Protein AF-A0A7X0HNK2-F1 (afdb_monomer)

Structure (mmCIF, N/CA/C/O backbone):
data_AF-A0A7X0HNK2-F1
#
_entry.id   AF-A0A7X0HNK2-F1
#
loop_
_atom_site.group_PDB
_atom_site.id
_atom_site.type_symbol
_atom_site.label_atom_id
_atom_site.label_alt_id
_atom_site.label_comp_id
_atom_site.label_asym_id
_atom_site.label_entity_id
_atom_site.label_seq_id
_atom_site.pdbx_PDB_ins_code
_atom_site.Cartn_x
_atom_site.Cartn_y
_atom_site.Cartn_z
_atom_site.occupancy
_atom_site.B_iso_or_equiv
_atom_site.auth_seq_id
_atom_site.auth_comp_id
_atom_site.auth_asym_id
_atom_site.auth_atom_id
_atom_site.pdbx_PDB_model_num
ATOM 1 N N . MET A 1 1 ? 26.739 -12.906 -14.083 1.00 25.25 1 MET A N 1
ATOM 2 C CA . MET A 1 1 ? 26.691 -13.448 -12.708 1.00 25.25 1 MET A CA 1
ATOM 3 C C . MET A 1 1 ? 25.250 -13.304 -12.229 1.00 25.25 1 MET A C 1
ATOM 5 O O . MET A 1 1 ? 24.763 -12.185 -12.188 1.00 25.25 1 MET A O 1
ATOM 9 N N . VAL A 1 2 ? 24.516 -14.403 -12.029 1.00 23.69 2 VAL A N 1
ATOM 10 C CA . VAL A 1 2 ? 23.095 -14.360 -11.630 1.00 23.69 2 VAL A CA 1
ATOM 11 C C . VAL A 1 2 ? 23.043 -14.338 -10.106 1.00 23.69 2 VAL A C 1
ATOM 13 O O . VAL A 1 2 ? 23.272 -15.361 -9.468 1.00 23.69 2 VAL A O 1
ATOM 16 N N . TYR A 1 3 ? 22.794 -13.172 -9.512 1.00 23.70 3 TYR A N 1
ATOM 17 C CA . TYR A 1 3 ? 22.578 -13.065 -8.072 1.00 23.70 3 TYR A CA 1
ATOM 18 C C . TYR A 1 3 ? 21.163 -13.557 -7.749 1.00 23.70 3 TYR A C 1
ATOM 20 O O . TYR A 1 3 ? 20.176 -12.874 -8.012 1.00 23.70 3 TYR A O 1
ATOM 28 N N . LYS A 1 4 ? 21.050 -14.764 -7.187 1.00 25.88 4 LYS A N 1
ATOM 29 C CA . LYS A 1 4 ? 19.797 -15.274 -6.619 1.00 25.88 4 LYS A CA 1
ATOM 30 C C . LYS A 1 4 ? 19.592 -14.595 -5.261 1.00 25.88 4 LYS A C 1
ATOM 32 O O . LYS A 1 4 ? 19.995 -15.129 -4.235 1.00 25.88 4 LYS A O 1
ATOM 37 N N . ILE A 1 5 ? 19.016 -13.393 -5.249 1.00 29.89 5 ILE A N 1
ATOM 38 C CA . ILE A 1 5 ? 18.652 -12.713 -3.998 1.00 29.89 5 ILE A CA 1
ATOM 39 C C . ILE A 1 5 ? 17.323 -13.300 -3.524 1.00 29.89 5 ILE A C 1
ATOM 41 O O . ILE A 1 5 ? 16.242 -12.858 -3.922 1.00 29.89 5 ILE A O 1
ATOM 45 N N . ILE A 1 6 ? 17.391 -14.321 -2.674 1.00 40.94 6 ILE A N 1
ATOM 46 C CA . ILE A 1 6 ? 16.233 -14.719 -1.880 1.00 40.94 6 ILE A CA 1
ATOM 47 C C . ILE A 1 6 ? 16.211 -13.807 -0.671 1.00 40.94 6 ILE A C 1
ATOM 49 O O . ILE A 1 6 ? 17.104 -13.817 0.163 1.00 40.94 6 ILE A O 1
ATOM 53 N N . SER A 1 7 ? 15.194 -12.961 -0.636 1.00 53.06 7 SER A N 1
ATOM 54 C CA . SER A 1 7 ? 14.926 -12.109 0.504 1.00 53.06 7 SER A CA 1
ATOM 55 C C . SER A 1 7 ? 13.661 -12.613 1.173 1.00 53.06 7 SER A C 1
ATOM 57 O O . SER A 1 7 ? 12.623 -12.672 0.509 1.00 53.06 7 SER A O 1
ATOM 59 N N . ILE A 1 8 ? 13.789 -13.003 2.441 1.00 70.56 8 ILE A N 1
ATOM 60 C CA . ILE A 1 8 ? 12.693 -13.415 3.322 1.00 70.56 8 ILE A CA 1
ATOM 61 C C . ILE A 1 8 ? 12.448 -12.272 4.306 1.00 70.56 8 ILE A C 1
ATOM 63 O O . ILE A 1 8 ? 13.399 -11.648 4.788 1.00 70.56 8 ILE A O 1
ATOM 67 N N . MET A 1 9 ? 11.177 -11.981 4.576 1.00 77.38 9 MET A N 1
ATOM 68 C CA . MET A 1 9 ? 10.772 -10.964 5.540 1.00 77.38 9 MET A CA 1
ATOM 69 C C . MET A 1 9 ? 10.156 -11.630 6.770 1.00 77.38 9 MET A C 1
ATOM 71 O O . MET A 1 9 ? 9.287 -12.489 6.638 1.00 77.38 9 MET A O 1
ATOM 75 N N . ILE A 1 10 ? 10.618 -11.238 7.955 1.00 82.06 10 ILE A N 1
ATOM 76 C CA . ILE A 1 10 ? 10.041 -11.633 9.242 1.00 82.06 10 ILE A CA 1
ATOM 77 C C . ILE A 1 10 ? 9.337 -10.406 9.815 1.00 82.06 10 ILE A C 1
ATOM 79 O O . ILE A 1 10 ? 9.977 -9.367 9.964 1.00 82.06 10 ILE A O 1
ATOM 83 N N . HIS A 1 11 ? 8.051 -10.526 10.141 1.00 82.50 11 HIS A N 1
ATOM 84 C CA . HIS A 1 11 ? 7.283 -9.472 10.804 1.00 82.50 11 HIS A CA 1
ATOM 85 C C . HIS A 1 11 ? 7.070 -9.818 12.277 1.00 82.50 11 HIS A C 1
ATOM 87 O O . HIS A 1 11 ? 6.682 -10.938 12.606 1.00 82.50 11 HIS A O 1
ATOM 93 N N . ILE A 1 12 ? 7.316 -8.851 13.154 1.00 85.19 12 ILE A N 1
ATOM 94 C CA . ILE A 1 12 ? 7.230 -8.982 14.607 1.00 85.19 12 ILE A CA 1
ATOM 95 C C . ILE A 1 12 ? 6.328 -7.864 15.114 1.00 85.19 12 ILE A C 1
ATOM 97 O O . ILE A 1 12 ? 6.554 -6.707 14.774 1.00 85.19 12 ILE A O 1
ATOM 101 N N . GLY A 1 13 ? 5.319 -8.200 15.916 1.00 84.06 13 GLY A N 1
ATOM 102 C CA . GLY A 1 13 ? 4.575 -7.223 16.711 1.00 84.06 13 GLY A CA 1
ATOM 103 C C . GLY A 1 13 ? 5.203 -7.091 18.095 1.00 84.06 13 GLY A C 1
ATOM 104 O O . GLY A 1 13 ? 5.548 -8.103 18.706 1.00 84.06 13 GLY A O 1
ATOM 105 N N . ASN A 1 14 ? 5.359 -5.865 18.589 1.00 82.00 14 ASN A N 1
ATOM 106 C CA . ASN A 1 14 ? 5.949 -5.596 19.898 1.00 82.00 14 ASN A CA 1
ATOM 107 C C . ASN A 1 14 ? 5.157 -4.553 20.688 1.00 82.00 14 ASN A C 1
ATOM 109 O O . ASN A 1 14 ? 4.498 -3.683 20.126 1.00 82.00 14 ASN A O 1
ATOM 113 N N . THR A 1 15 ? 5.274 -4.628 22.012 1.00 84.25 15 THR A N 1
ATOM 114 C CA . THR A 1 15 ? 4.802 -3.602 22.946 1.00 84.25 15 THR A CA 1
ATOM 115 C C . THR A 1 15 ? 5.934 -3.206 23.879 1.00 84.25 15 THR A C 1
ATOM 117 O O . THR A 1 15 ? 6.658 -4.074 24.367 1.00 84.25 15 THR A O 1
ATOM 120 N N . ILE A 1 16 ? 6.088 -1.912 24.148 1.00 80.06 16 ILE A N 1
ATOM 121 C CA . ILE A 1 16 ? 7.141 -1.372 25.006 1.00 80.06 16 ILE A CA 1
ATOM 122 C C . ILE A 1 16 ? 6.517 -0.407 26.006 1.00 80.06 16 ILE A C 1
ATOM 124 O O . ILE A 1 16 ? 5.959 0.609 25.608 1.00 80.06 16 ILE A O 1
ATOM 128 N N . GLN A 1 17 ? 6.663 -0.688 27.299 1.00 81.88 17 GLN A N 1
ATOM 129 C CA . GLN A 1 17 ? 6.326 0.261 28.358 1.00 81.88 17 GLN A CA 1
ATOM 130 C C . GLN A 1 17 ? 7.577 1.044 28.753 1.00 81.88 17 GLN A C 1
ATOM 132 O O . GLN A 1 17 ? 8.619 0.449 29.038 1.00 81.88 17 GLN A O 1
ATOM 137 N N . VAL A 1 18 ? 7.473 2.369 28.799 1.00 76.88 18 VAL A N 1
ATOM 138 C CA . VAL A 1 18 ? 8.524 3.243 29.333 1.00 76.88 18 VAL A CA 1
ATOM 139 C C . VAL A 1 18 ? 7.992 4.059 30.501 1.00 76.88 18 VAL A C 1
ATOM 141 O O . VAL A 1 18 ? 6.828 4.453 30.515 1.00 76.88 18 VAL A O 1
ATOM 144 N N . ASN A 1 19 ? 8.852 4.292 31.493 1.00 71.31 19 ASN A N 1
ATOM 145 C CA . ASN A 1 19 ? 8.507 5.082 32.678 1.00 71.31 19 ASN A CA 1
ATOM 146 C C . ASN A 1 19 ? 8.717 6.592 32.457 1.00 71.31 19 ASN A C 1
ATOM 148 O O . ASN A 1 19 ? 8.126 7.397 33.166 1.00 71.31 19 ASN A O 1
ATOM 152 N N . GLU A 1 20 ? 9.525 6.982 31.464 1.00 65.62 20 GLU A N 1
ATOM 153 C CA . GLU A 1 20 ? 9.780 8.373 31.069 1.00 65.62 20 GLU A CA 1
ATOM 154 C C . GLU A 1 20 ? 9.782 8.475 29.533 1.00 65.62 20 GLU A C 1
ATOM 156 O O . GLU A 1 20 ? 10.142 7.508 28.852 1.00 65.62 20 GLU A O 1
ATOM 161 N N . LYS A 1 21 ? 9.352 9.621 28.973 1.00 57.25 21 LYS A N 1
ATOM 162 C CA . LYS A 1 21 ? 9.266 9.827 27.514 1.00 57.25 21 LYS A CA 1
ATOM 163 C C . LYS A 1 21 ? 10.613 9.522 26.854 1.00 57.25 21 LYS A C 1
ATOM 165 O O . LYS A 1 21 ? 11.617 10.169 27.148 1.00 57.25 21 LYS A O 1
ATOM 170 N N . LYS A 1 22 ? 10.620 8.545 25.945 1.00 56.72 22 LYS A N 1
ATOM 171 C CA . LYS A 1 22 ? 11.806 8.165 25.172 1.00 56.72 22 LYS A CA 1
ATOM 172 C C . LYS A 1 22 ? 12.263 9.322 24.274 1.00 56.72 22 LYS A C 1
ATOM 174 O O . LYS A 1 22 ? 11.424 9.915 23.597 1.00 56.72 22 LYS A O 1
ATOM 179 N N . PRO A 1 23 ? 13.577 9.565 24.151 1.00 52.81 23 PRO A N 1
ATOM 180 C CA . PRO A 1 23 ? 14.130 10.094 22.915 1.00 52.81 23 PRO A CA 1
ATOM 181 C C . PRO A 1 23 ? 13.813 9.103 21.786 1.00 52.81 23 PRO A C 1
ATOM 183 O O . PRO A 1 23 ? 14.019 7.893 21.936 1.00 52.81 23 PRO A O 1
ATOM 186 N N . GLU A 1 24 ? 13.285 9.605 20.675 1.00 53.09 24 GLU A N 1
ATOM 187 C CA . GLU A 1 24 ? 12.981 8.827 19.474 1.00 53.09 24 GLU A CA 1
ATOM 188 C C . GLU A 1 24 ? 14.203 7.961 19.069 1.00 53.09 24 GLU A C 1
ATOM 190 O O . GLU A 1 24 ? 15.320 8.465 18.963 1.00 53.09 24 GLU A O 1
ATOM 195 N N . SER A 1 25 ? 14.004 6.652 18.839 1.00 51.28 25 SER A N 1
ATOM 196 C CA . SER A 1 25 ? 14.936 5.697 18.177 1.00 51.28 25 SER A CA 1
ATOM 197 C C . SER A 1 25 ? 15.897 4.774 18.969 1.00 51.28 25 SER A C 1
ATOM 199 O O . SER A 1 25 ? 16.623 4.000 18.339 1.00 51.28 25 SER A O 1
ATOM 201 N N . GLN A 1 26 ? 15.904 4.714 20.308 1.00 54.09 26 GLN A N 1
ATOM 202 C CA . GLN A 1 26 ? 16.913 3.866 20.992 1.00 54.09 26 GLN A CA 1
ATOM 203 C C . GLN A 1 26 ? 16.629 2.351 21.042 1.00 54.09 26 GLN A C 1
ATOM 205 O O . GLN A 1 26 ? 17.559 1.572 21.208 1.00 54.09 26 GLN A O 1
ATOM 210 N N . PHE A 1 27 ? 15.381 1.883 20.908 1.00 63.06 27 PHE A N 1
ATOM 211 C CA . PHE A 1 27 ? 15.120 0.438 21.051 1.00 63.06 27 PHE A CA 1
ATOM 212 C C . PHE A 1 27 ? 15.680 -0.373 19.880 1.00 63.06 27 PHE A C 1
ATOM 214 O O . PHE A 1 27 ? 16.304 -1.406 20.079 1.00 63.06 27 PHE A O 1
ATOM 221 N N . THR A 1 28 ? 15.491 0.104 18.656 1.00 63.19 28 THR A N 1
ATOM 222 C CA . THR A 1 28 ? 15.742 -0.682 17.444 1.00 63.19 28 THR A CA 1
ATOM 223 C C . THR A 1 28 ? 17.225 -0.683 17.057 1.00 63.19 28 THR A C 1
ATOM 225 O O . THR A 1 28 ? 17.729 -1.667 16.524 1.00 63.19 28 THR A O 1
ATOM 228 N N . SER A 1 29 ? 17.965 0.375 17.398 1.00 63.03 29 SER A N 1
ATOM 229 C CA . SER A 1 29 ? 19.410 0.501 17.154 1.00 63.03 29 SER A CA 1
ATOM 230 C C . SER A 1 29 ? 20.283 -0.345 18.096 1.00 63.03 29 SER A C 1
ATOM 232 O O . SER A 1 29 ? 21.453 -0.590 17.795 1.00 63.03 29 SER A O 1
ATOM 234 N N . SER A 1 30 ? 19.714 -0.848 19.195 1.00 75.62 30 SER A N 1
ATOM 235 C CA . SER A 1 30 ? 20.427 -1.585 20.245 1.00 75.62 30 SER A CA 1
ATOM 236 C C . SER A 1 30 ? 20.066 -3.071 20.317 1.00 75.62 30 SER A C 1
ATOM 238 O O . SER A 1 30 ? 20.328 -3.695 21.341 1.00 75.62 30 SER A O 1
ATOM 240 N N . ILE A 1 31 ? 19.484 -3.654 19.264 1.00 86.06 31 ILE A N 1
ATOM 241 C CA . ILE A 1 31 ? 19.089 -5.072 19.230 1.00 86.06 31 ILE A CA 1
ATOM 242 C C . ILE A 1 31 ? 20.036 -5.890 18.344 1.00 86.06 31 ILE A C 1
ATOM 244 O O . ILE A 1 31 ? 20.543 -5.428 17.318 1.00 86.06 31 ILE A O 1
ATOM 248 N N . GLU A 1 32 ? 20.282 -7.125 18.766 1.00 89.94 32 GLU A N 1
ATOM 249 C CA . GLU A 1 32 ? 20.885 -8.194 17.984 1.00 89.94 32 GLU A CA 1
ATOM 250 C C . GLU A 1 32 ? 19.839 -9.285 17.720 1.00 89.94 32 GLU A C 1
ATOM 252 O O . GLU A 1 32 ? 19.112 -9.703 18.626 1.00 89.94 32 GLU A O 1
ATOM 257 N N . PHE A 1 33 ? 19.792 -9.757 16.472 1.00 91.19 33 PHE A N 1
ATOM 258 C CA . PHE A 1 33 ? 18.971 -10.893 16.064 1.00 91.19 33 PHE A CA 1
ATOM 259 C C . PHE A 1 33 ? 19.832 -12.134 15.883 1.00 91.19 33 PHE A C 1
ATOM 261 O O . PHE A 1 33 ? 20.930 -12.063 15.326 1.00 91.19 33 PHE A O 1
ATOM 268 N N . LEU A 1 34 ? 19.300 -13.277 16.301 1.00 92.69 34 LEU A N 1
ATOM 269 C CA . LEU A 1 34 ? 19.931 -14.578 16.149 1.00 92.69 34 LEU A CA 1
ATOM 270 C C . LEU A 1 34 ? 18.994 -15.551 15.440 1.00 92.69 34 LEU A C 1
ATOM 272 O O . LEU A 1 34 ? 17.792 -15.550 15.687 1.00 92.69 34 LEU A O 1
ATOM 276 N N . ILE A 1 35 ? 19.560 -16.410 14.600 1.00 92.62 35 ILE A N 1
ATOM 277 C CA . ILE A 1 35 ? 18.882 -17.565 14.011 1.00 92.62 35 ILE A CA 1
ATOM 278 C C . ILE A 1 35 ? 19.541 -18.814 14.586 1.00 92.62 35 ILE A C 1
ATOM 280 O O . ILE A 1 35 ? 20.740 -19.026 14.396 1.00 92.62 35 ILE A O 1
ATOM 284 N N . ASP A 1 36 ? 18.778 -19.603 15.344 1.00 93.50 36 ASP A N 1
ATOM 285 C CA . ASP A 1 36 ? 19.258 -20.805 16.041 1.00 93.50 36 ASP A CA 1
ATOM 286 C C . ASP A 1 36 ? 20.527 -20.539 16.877 1.00 93.50 36 ASP A C 1
ATOM 288 O O . ASP A 1 36 ? 21.518 -21.273 16.829 1.00 93.50 36 ASP A O 1
ATOM 292 N N . GLY A 1 37 ? 20.517 -19.424 17.615 1.00 92.31 37 GLY A N 1
ATOM 293 C CA . GLY A 1 37 ? 21.619 -18.994 18.482 1.00 92.31 37 GLY A CA 1
ATOM 294 C C . GLY A 1 37 ? 22.837 -18.409 17.756 1.00 92.31 37 GLY A C 1
ATOM 295 O O . GLY A 1 37 ? 23.803 -18.027 18.417 1.00 92.31 37 GLY A O 1
ATOM 296 N N . LYS A 1 38 ? 22.818 -18.305 16.421 1.00 92.56 38 LYS A N 1
ATOM 297 C CA . LYS A 1 38 ? 23.888 -17.674 15.632 1.00 92.56 38 LYS A CA 1
ATOM 298 C C . LYS A 1 38 ? 23.508 -16.244 15.255 1.00 92.56 38 LYS A C 1
ATOM 300 O O . LYS A 1 38 ? 22.369 -16.047 14.833 1.00 92.56 38 LYS A O 1
ATOM 305 N N . PRO A 1 39 ? 24.426 -15.263 15.348 1.00 89.88 39 PRO A N 1
ATOM 306 C CA . PRO A 1 39 ? 24.149 -13.901 14.911 1.00 89.88 39 PRO A CA 1
ATOM 307 C C . PRO A 1 39 ? 23.647 -13.878 13.469 1.00 89.88 39 PRO A C 1
ATOM 309 O O . PRO A 1 39 ? 24.241 -14.494 12.581 1.00 89.88 39 PRO A O 1
ATOM 312 N N . MET A 1 40 ? 22.544 -13.173 13.245 1.00 87.38 40 MET A N 1
ATOM 313 C CA . MET A 1 40 ? 22.011 -12.948 11.911 1.00 87.38 40 MET A CA 1
ATOM 314 C C . MET A 1 40 ? 23.006 -12.102 11.108 1.00 87.38 40 MET A C 1
ATOM 316 O O . MET A 1 40 ? 23.511 -11.093 11.603 1.00 87.38 40 MET A O 1
ATOM 320 N N . GLY A 1 41 ? 23.276 -12.505 9.863 1.00 78.81 41 GLY A N 1
ATOM 321 C CA . GLY A 1 41 ? 24.122 -11.753 8.936 1.00 78.81 41 GLY A CA 1
ATOM 322 C C . GLY A 1 41 ? 23.538 -10.386 8.550 1.00 78.81 41 GLY A C 1
ATOM 323 O O . GLY A 1 41 ? 22.632 -9.850 9.192 1.00 78.81 41 GLY A O 1
ATOM 324 N N . SER A 1 42 ? 24.046 -9.797 7.462 1.00 75.38 42 SER A N 1
ATOM 325 C CA . SER A 1 42 ? 23.552 -8.503 6.971 1.00 75.38 42 SER A CA 1
ATOM 326 C C . SER A 1 42 ? 22.049 -8.563 6.672 1.00 75.38 42 SER A C 1
ATOM 328 O O . SER A 1 42 ? 21.599 -9.314 5.803 1.00 75.38 42 SER A O 1
ATOM 330 N N . HIS A 1 43 ? 21.283 -7.739 7.381 1.00 80.50 43 HIS A N 1
ATOM 331 C CA . HIS A 1 43 ? 19.836 -7.637 7.257 1.00 80.50 43 HIS A CA 1
ATOM 332 C C . HIS A 1 43 ? 19.413 -6.172 7.141 1.00 80.50 43 HIS A C 1
ATOM 334 O O . HIS A 1 43 ? 20.103 -5.263 7.601 1.00 80.50 43 HIS A O 1
ATOM 340 N N . GLY A 1 44 ? 18.278 -5.948 6.483 1.00 76.00 44 GLY A N 1
ATOM 341 C CA . GLY A 1 44 ? 17.568 -4.672 6.544 1.00 76.00 44 GLY A CA 1
ATOM 342 C C . GLY A 1 44 ? 16.514 -4.722 7.642 1.00 76.00 44 GLY A C 1
ATOM 343 O O . GLY A 1 44 ? 15.986 -5.794 7.932 1.00 76.00 44 GLY A O 1
ATOM 344 N N . MET A 1 45 ? 16.176 -3.576 8.222 1.00 78.69 45 MET A N 1
ATOM 345 C CA . MET A 1 45 ? 15.120 -3.482 9.223 1.00 78.69 45 MET A CA 1
ATOM 346 C C . MET A 1 45 ? 14.255 -2.254 8.954 1.00 78.69 45 MET A C 1
ATOM 348 O O . MET A 1 45 ? 14.775 -1.180 8.663 1.00 78.69 45 MET A O 1
ATOM 352 N N . GLY A 1 46 ? 12.941 -2.432 9.041 1.00 74.75 46 GLY A N 1
ATOM 353 C CA . GLY A 1 46 ? 11.957 -1.355 9.056 1.00 74.75 46 GLY A CA 1
ATOM 354 C C . GLY A 1 46 ? 11.111 -1.459 10.317 1.00 74.75 46 GLY A C 1
ATOM 355 O O . GLY A 1 46 ? 10.802 -2.566 10.759 1.00 74.75 46 GLY A O 1
ATOM 356 N N . THR A 1 47 ? 10.764 -0.325 10.913 1.00 75.56 47 THR A N 1
ATOM 357 C CA . THR A 1 47 ? 10.031 -0.270 12.183 1.00 75.56 47 THR A CA 1
ATOM 358 C C . THR A 1 47 ? 8.935 0.776 12.094 1.00 75.56 47 THR A C 1
ATOM 360 O O . THR A 1 47 ? 9.159 1.839 11.519 1.00 75.56 47 THR A O 1
ATOM 363 N N . GLY A 1 48 ? 7.785 0.498 12.694 1.00 73.81 48 GLY A N 1
ATOM 364 C CA . GLY A 1 48 ? 6.728 1.477 12.914 1.00 73.81 48 GLY A CA 1
ATOM 365 C C . GLY A 1 48 ? 6.198 1.314 14.327 1.00 73.81 48 GLY A C 1
ATOM 366 O O . GLY A 1 48 ? 5.800 0.213 14.694 1.00 73.81 48 GLY A O 1
ATOM 367 N N . GLU A 1 49 ? 6.219 2.379 15.121 1.00 74.50 49 GLU A N 1
ATOM 368 C CA . GLU A 1 49 ? 5.759 2.370 16.510 1.00 74.50 49 GLU A CA 1
ATOM 369 C C . GLU A 1 49 ? 4.854 3.579 16.756 1.00 74.50 49 GLU A C 1
ATOM 371 O O . GLU A 1 49 ? 5.089 4.660 16.215 1.00 74.50 49 GLU A O 1
ATOM 376 N N . SER A 1 50 ? 3.832 3.399 17.585 1.00 72.56 50 SER A N 1
ATOM 377 C CA . SER A 1 50 ? 2.917 4.459 18.010 1.00 72.56 50 SER A CA 1
ATOM 378 C C . SER A 1 50 ? 2.614 4.330 19.498 1.00 72.56 50 SER A C 1
ATOM 380 O O . SER A 1 50 ? 2.497 3.219 20.023 1.00 72.56 50 SER A O 1
ATOM 382 N N . GLU A 1 51 ? 2.478 5.464 20.186 1.00 76.62 51 GLU A N 1
ATOM 383 C CA . GLU A 1 51 ? 2.029 5.480 21.579 1.00 76.62 51 GLU A CA 1
ATOM 384 C C . GLU A 1 51 ? 0.549 5.091 21.645 1.00 76.62 51 GLU A C 1
ATOM 386 O O . GLU A 1 51 ? -0.286 5.670 20.952 1.00 76.62 51 GLU A O 1
ATOM 391 N N . VAL A 1 52 ? 0.236 4.097 22.470 1.00 78.38 52 VAL A N 1
ATOM 392 C CA . VAL A 1 52 ? -1.129 3.628 22.720 1.00 78.38 52 VAL A CA 1
ATOM 393 C C . VAL A 1 52 ? -1.716 4.379 23.911 1.00 78.38 52 VAL A C 1
ATOM 395 O O . VAL A 1 52 ? -2.792 4.966 23.806 1.00 78.38 52 VAL A O 1
ATOM 398 N N . GLU A 1 53 ? -1.003 4.391 25.041 1.00 76.75 53 GLU A N 1
ATOM 399 C CA . GLU A 1 53 ? -1.441 5.062 26.267 1.00 76.75 53 GLU A CA 1
ATOM 400 C C . GLU A 1 53 ? -0.287 5.232 27.267 1.00 76.75 53 GLU A C 1
ATOM 402 O O . GLU A 1 53 ? 0.393 4.263 27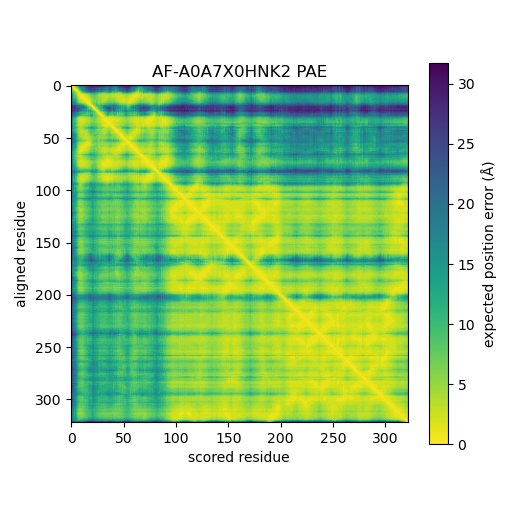.578 1.00 76.75 53 GLU A O 1
ATOM 407 N N . ASN A 1 54 ? -0.113 6.428 27.843 1.00 79.19 54 ASN A N 1
ATOM 408 C CA . ASN A 1 54 ? 0.742 6.677 29.017 1.00 79.19 54 ASN A CA 1
ATOM 409 C C . ASN A 1 54 ? 2.138 6.015 28.940 1.00 79.19 54 ASN A C 1
ATOM 411 O O . ASN A 1 54 ? 2.547 5.288 29.849 1.00 79.19 54 ASN A O 1
ATOM 415 N N . GLY A 1 55 ? 2.872 6.228 27.844 1.00 76.06 55 GLY A N 1
ATOM 416 C CA . GLY A 1 55 ? 4.195 5.629 27.648 1.00 76.06 55 GLY A CA 1
ATOM 417 C C . GLY A 1 55 ? 4.195 4.134 27.292 1.00 76.06 55 GLY A C 1
ATOM 418 O O . GLY A 1 55 ? 5.268 3.533 27.209 1.00 76.06 55 GLY A O 1
ATOM 419 N N . LEU A 1 56 ? 3.032 3.518 27.064 1.00 81.75 56 LEU A N 1
ATOM 420 C CA . LEU A 1 56 ? 2.909 2.238 26.373 1.00 81.75 56 LEU A CA 1
ATOM 421 C C . LEU A 1 56 ? 2.941 2.488 24.869 1.00 81.75 56 LEU A C 1
ATOM 423 O O . LEU A 1 56 ? 2.065 3.152 24.320 1.00 81.75 56 LEU A O 1
ATOM 427 N N . TYR A 1 57 ? 3.919 1.905 24.196 1.00 81.44 57 TYR A N 1
ATOM 428 C CA . TYR A 1 57 ? 4.048 1.919 22.748 1.00 81.44 57 TYR A CA 1
ATOM 429 C C . TYR A 1 57 ? 3.711 0.539 22.204 1.00 81.44 57 TYR A C 1
ATOM 431 O O . TYR A 1 57 ? 4.128 -0.470 22.774 1.00 81.44 57 TYR A O 1
ATOM 439 N N . ALA A 1 58 ? 2.991 0.490 21.091 1.00 82.25 58 ALA A N 1
ATOM 440 C CA . ALA A 1 58 ? 2.828 -0.713 20.290 1.00 82.25 58 ALA A CA 1
ATOM 441 C C . ALA A 1 58 ? 3.427 -0.466 18.911 1.00 82.25 58 ALA A C 1
ATOM 443 O O . ALA A 1 58 ? 3.375 0.646 18.382 1.00 82.25 58 ALA A O 1
ATOM 444 N N . GLY A 1 59 ? 4.019 -1.500 18.336 1.00 80.62 59 GLY A N 1
ATOM 445 C CA . GLY A 1 59 ? 4.717 -1.368 17.078 1.00 80.62 59 GLY A CA 1
ATOM 446 C C . GLY A 1 59 ? 4.851 -2.666 16.320 1.00 80.62 59 GLY A C 1
ATOM 447 O O . GLY A 1 59 ? 4.473 -3.749 16.776 1.00 80.62 59 GLY A O 1
ATOM 448 N N . THR A 1 60 ? 5.400 -2.518 15.125 1.00 82.44 60 THR A N 1
ATOM 449 C CA . THR A 1 60 ? 5.827 -3.620 14.286 1.00 82.44 60 THR A CA 1
ATOM 450 C C . THR A 1 60 ? 7.261 -3.412 13.838 1.00 82.44 60 THR A C 1
ATOM 452 O O . THR A 1 60 ? 7.725 -2.293 13.603 1.00 82.44 60 THR A O 1
ATOM 455 N N . MET A 1 61 ? 7.957 -4.524 13.672 1.00 82.69 61 MET A N 1
ATOM 456 C CA . MET A 1 61 ? 9.294 -4.590 13.123 1.00 82.69 61 MET A CA 1
ATOM 457 C C . MET A 1 61 ? 9.310 -5.602 11.988 1.00 82.69 61 MET A C 1
ATOM 459 O O . MET A 1 61 ? 8.776 -6.701 12.106 1.00 82.69 61 MET A O 1
ATOM 463 N N . SER A 1 62 ? 9.932 -5.223 10.880 1.00 82.75 62 SER A N 1
ATOM 464 C CA . SER A 1 62 ? 10.099 -6.068 9.706 1.00 82.75 62 SER A CA 1
ATOM 465 C C . SER A 1 62 ? 11.582 -6.252 9.434 1.00 82.75 62 SER A C 1
ATOM 467 O O . SER A 1 62 ? 12.293 -5.278 9.187 1.00 82.75 62 SER A O 1
ATOM 469 N N . ILE A 1 63 ? 12.049 -7.496 9.470 1.00 84.31 63 ILE A N 1
ATOM 470 C CA . ILE A 1 63 ? 13.451 -7.852 9.260 1.00 84.31 63 ILE A CA 1
ATOM 471 C C . ILE A 1 63 ? 13.577 -8.503 7.891 1.00 84.31 63 ILE A C 1
ATOM 473 O O . ILE A 1 63 ? 12.951 -9.526 7.614 1.00 84.31 63 ILE A O 1
ATOM 477 N N . ARG A 1 64 ? 14.394 -7.905 7.026 1.00 80.12 64 ARG A N 1
ATOM 478 C CA . ARG A 1 64 ? 14.706 -8.413 5.693 1.00 80.12 64 ARG A CA 1
ATOM 479 C C . ARG A 1 64 ? 16.018 -9.186 5.745 1.00 80.12 64 ARG A C 1
ATOM 481 O O . ARG A 1 64 ? 17.090 -8.579 5.773 1.00 80.12 64 ARG A O 1
ATOM 488 N N . VAL A 1 65 ? 15.929 -10.510 5.695 1.00 81.56 65 VAL A N 1
ATOM 489 C CA . VAL A 1 65 ? 17.089 -11.410 5.691 1.00 81.56 65 VAL A CA 1
ATOM 490 C C . VAL A 1 65 ? 17.507 -11.691 4.247 1.00 81.56 65 VAL A C 1
ATOM 492 O O . VAL A 1 65 ? 16.653 -11.870 3.374 1.00 81.56 65 VAL A O 1
ATOM 495 N N . ARG A 1 66 ? 18.818 -11.656 3.975 1.00 72.94 66 ARG A N 1
ATOM 496 C CA . ARG A 1 66 ? 19.404 -11.875 2.634 1.00 72.94 66 ARG A CA 1
ATOM 497 C C . ARG A 1 66 ? 19.766 -13.337 2.347 1.00 72.94 66 ARG A C 1
ATOM 499 O O . ARG A 1 66 ? 20.153 -13.658 1.228 1.00 72.94 66 ARG A O 1
ATOM 506 N N . GLU A 1 67 ? 19.669 -14.188 3.357 1.00 75.50 67 GLU A N 1
ATOM 507 C CA . GLU A 1 67 ? 19.994 -15.611 3.307 1.00 75.50 67 GLU A CA 1
ATOM 508 C C . GLU A 1 67 ? 18.707 -16.450 3.273 1.00 75.50 67 GLU A C 1
ATOM 510 O O . GLU A 1 67 ? 17.660 -16.022 3.770 1.00 75.50 67 GLU A O 1
ATOM 515 N N . GLU A 1 68 ? 18.774 -17.644 2.676 1.00 79.44 68 GLU A N 1
ATOM 516 C CA . GLU A 1 68 ? 17.692 -18.627 2.792 1.00 79.44 68 GLU A CA 1
ATOM 517 C C . GLU A 1 68 ? 17.582 -19.072 4.261 1.00 79.44 68 GLU A C 1
ATOM 519 O O . GLU A 1 68 ? 18.565 -19.494 4.868 1.00 79.44 68 GLU A O 1
ATOM 524 N N . LEU A 1 69 ? 16.381 -18.970 4.832 1.00 83.88 69 LEU A N 1
ATOM 525 C CA . LEU A 1 69 ? 16.076 -19.443 6.181 1.00 83.88 69 LEU A CA 1
ATOM 526 C C . LEU A 1 69 ? 15.459 -20.847 6.117 1.00 83.88 69 LEU A C 1
ATOM 528 O O . LEU A 1 69 ? 14.714 -21.132 5.172 1.00 83.88 69 LEU A O 1
ATOM 532 N N . PRO A 1 70 ? 15.719 -21.714 7.111 1.00 87.12 70 PRO A N 1
ATOM 533 C CA . PRO A 1 70 ? 15.026 -22.993 7.221 1.00 87.12 70 PRO A CA 1
ATOM 534 C C . PRO A 1 70 ? 13.522 -22.782 7.465 1.00 87.12 70 PRO A C 1
ATOM 536 O O . PRO A 1 70 ? 13.092 -21.737 7.956 1.00 87.12 70 PRO A O 1
ATOM 539 N N . ASP A 1 71 ? 12.708 -23.795 7.155 1.00 87.81 71 ASP A N 1
ATOM 540 C CA . ASP A 1 71 ? 11.250 -23.722 7.345 1.00 87.81 71 ASP A CA 1
ATOM 541 C C . ASP A 1 71 ? 10.848 -23.572 8.828 1.00 87.81 71 ASP A C 1
ATOM 543 O O . ASP A 1 71 ? 9.772 -23.048 9.119 1.00 87.81 71 ASP A O 1
ATOM 547 N N . SER A 1 72 ? 11.716 -23.972 9.761 1.00 91.69 72 SER A N 1
ATOM 548 C CA . SER A 1 72 ? 11.572 -23.733 11.198 1.00 91.69 72 SER A CA 1
ATOM 549 C C . SER A 1 72 ? 12.918 -23.345 11.808 1.00 91.69 72 SER A C 1
ATOM 551 O O . SER A 1 72 ? 13.931 -23.958 11.479 1.00 91.69 72 SER A O 1
ATOM 553 N N . PHE A 1 73 ? 12.914 -22.358 12.702 1.00 93.62 73 PHE A N 1
ATOM 554 C CA . PHE A 1 73 ? 14.086 -21.895 13.456 1.00 93.62 73 PHE A CA 1
ATOM 555 C C . PHE A 1 73 ? 13.658 -21.186 14.743 1.00 93.62 73 PHE A C 1
ATOM 557 O O . PHE A 1 73 ? 12.493 -20.813 14.907 1.00 93.62 73 PHE A O 1
ATOM 564 N N . ILE A 1 74 ? 14.608 -20.962 15.646 1.00 95.62 74 ILE A N 1
ATOM 565 C CA . ILE A 1 74 ? 14.445 -20.068 16.792 1.00 95.62 74 ILE A CA 1
ATOM 566 C C . ILE A 1 74 ? 14.990 -18.687 16.432 1.00 95.62 74 ILE A C 1
ATOM 568 O O . ILE A 1 74 ? 16.174 -18.538 16.124 1.00 95.62 74 ILE A O 1
ATOM 572 N N . LEU A 1 75 ? 14.123 -17.676 16.483 1.00 94.25 75 LEU A N 1
ATOM 573 C CA . LEU A 1 75 ? 14.520 -16.277 16.401 1.00 94.25 75 LEU A CA 1
ATOM 574 C C . LEU A 1 75 ? 14.873 -15.778 17.802 1.00 94.25 75 LEU A C 1
ATOM 576 O O . LEU A 1 75 ? 13.981 -15.550 18.617 1.00 94.25 75 LEU A O 1
ATOM 580 N N . GLY A 1 76 ? 16.164 -15.592 18.054 1.00 94.06 76 GLY A N 1
ATOM 581 C CA . GLY A 1 76 ? 16.648 -14.923 19.256 1.00 94.06 76 GLY A CA 1
ATOM 582 C C . GLY A 1 76 ? 16.642 -13.409 19.066 1.00 94.06 76 GLY A C 1
ATOM 583 O O . GLY A 1 76 ? 17.096 -12.907 18.036 1.00 94.06 76 GLY A O 1
ATOM 584 N N . ILE A 1 77 ? 16.143 -12.676 20.055 1.00 92.06 77 ILE A N 1
ATOM 585 C CA . ILE A 1 77 ? 16.131 -11.212 20.097 1.00 92.06 77 ILE A CA 1
ATOM 586 C C . ILE A 1 77 ? 16.697 -10.783 21.444 1.00 92.06 77 ILE A C 1
ATOM 588 O O . ILE A 1 77 ? 16.170 -11.169 22.490 1.00 92.06 77 ILE A O 1
ATOM 592 N N . ARG A 1 78 ? 17.758 -9.977 21.430 1.00 90.50 78 ARG A N 1
ATOM 593 C CA . ARG A 1 78 ? 18.398 -9.490 22.658 1.00 90.50 78 ARG A CA 1
ATOM 594 C C . ARG A 1 78 ? 19.056 -8.124 22.464 1.00 90.50 78 ARG A C 1
ATOM 596 O O . ARG A 1 78 ? 19.307 -7.735 21.323 1.00 90.50 78 ARG A O 1
ATOM 603 N N . PRO A 1 79 ? 19.381 -7.397 23.544 1.00 87.56 79 PRO A N 1
ATOM 604 C CA . PRO A 1 79 ? 20.245 -6.230 23.469 1.00 87.56 79 PRO A CA 1
ATOM 605 C C . PRO A 1 79 ? 21.603 -6.582 22.858 1.00 87.56 79 PRO A C 1
ATOM 607 O O . PRO A 1 79 ? 22.182 -7.621 23.167 1.00 87.56 79 PRO A O 1
ATOM 610 N N . ARG A 1 80 ? 22.132 -5.693 22.018 1.00 84.62 80 ARG A N 1
ATOM 611 C CA . ARG A 1 80 ? 23.497 -5.789 21.487 1.00 84.62 80 ARG A CA 1
ATOM 612 C C . ARG A 1 80 ? 24.537 -5.589 22.593 1.00 84.62 80 ARG A C 1
ATOM 614 O O . ARG A 1 80 ? 25.612 -6.177 22.544 1.00 84.62 80 ARG A O 1
ATOM 621 N N . GLU A 1 81 ? 24.204 -4.764 23.584 1.00 80.50 81 GLU A N 1
ATOM 622 C CA . GLU A 1 81 ? 25.021 -4.515 24.768 1.00 80.50 81 GLU A CA 1
ATOM 623 C C . GLU A 1 81 ? 24.259 -4.908 26.037 1.00 80.50 81 GLU A C 1
ATOM 625 O O . GLU A 1 81 ? 23.110 -4.514 26.245 1.00 80.50 81 GLU A O 1
ATOM 630 N N . GLY A 1 82 ? 24.924 -5.667 26.910 1.00 76.38 82 GLY A N 1
ATOM 631 C CA . GLY A 1 82 ? 24.333 -6.189 28.141 1.00 76.38 82 GLY A CA 1
ATOM 632 C C . GLY A 1 82 ? 23.394 -7.384 27.924 1.00 76.38 82 GLY A C 1
ATOM 633 O O . GLY A 1 82 ? 23.095 -7.778 26.805 1.00 76.38 82 GLY A O 1
ATOM 634 N N . ASN A 1 83 ? 22.925 -7.966 29.032 1.00 72.62 83 ASN A N 1
ATOM 635 C CA . ASN A 1 83 ? 22.076 -9.169 29.046 1.00 72.62 83 ASN A CA 1
ATOM 636 C C . ASN A 1 83 ? 20.756 -8.921 29.795 1.00 72.62 83 ASN A C 1
ATOM 638 O O . ASN A 1 83 ? 20.263 -9.794 30.506 1.00 72.62 83 ASN A O 1
ATOM 642 N N . ALA A 1 84 ? 20.223 -7.698 29.707 1.00 80.31 84 ALA A N 1
ATOM 643 C CA . ALA A 1 84 ? 19.064 -7.284 30.500 1.00 80.31 84 ALA A CA 1
ATOM 644 C C . ALA A 1 84 ? 17.801 -8.103 30.185 1.00 80.31 84 ALA A C 1
ATOM 646 O O . ALA A 1 84 ? 16.959 -8.301 31.057 1.00 80.31 84 ALA A O 1
ATOM 647 N N . TRP A 1 85 ? 17.677 -8.583 28.948 1.00 86.00 85 TRP A N 1
ATOM 648 C CA . TRP A 1 85 ? 16.592 -9.447 28.502 1.00 86.00 85 TRP A CA 1
ATOM 649 C C . TRP A 1 85 ? 17.030 -10.255 27.276 1.00 86.00 85 TRP A C 1
ATOM 651 O O . TRP A 1 85 ? 17.969 -9.882 26.577 1.00 86.00 85 TRP A O 1
ATOM 661 N N . SER A 1 86 ? 16.354 -11.371 27.022 1.00 89.56 86 SER A N 1
ATOM 662 C CA . SER A 1 86 ? 16.481 -12.156 25.794 1.00 89.56 86 SER A CA 1
ATOM 663 C C . SER A 1 86 ? 15.153 -12.851 25.545 1.00 89.56 86 SER A C 1
ATOM 665 O O . SER A 1 86 ? 14.527 -13.335 26.490 1.00 89.56 86 SER A O 1
ATOM 667 N N . VAL A 1 87 ? 14.721 -12.893 24.291 1.00 91.50 87 VAL A N 1
ATOM 668 C CA . VAL A 1 87 ? 13.495 -13.575 23.877 1.00 91.50 87 VAL A CA 1
ATOM 669 C C . VAL A 1 87 ? 13.838 -14.534 22.752 1.00 91.50 87 VAL A C 1
ATOM 671 O O . VAL A 1 87 ? 14.438 -14.124 21.764 1.00 91.50 87 VAL A O 1
ATOM 674 N N . ASP A 1 88 ? 13.410 -15.783 22.898 1.00 94.38 88 ASP A N 1
ATOM 675 C CA . ASP A 1 88 ? 13.516 -16.807 21.865 1.00 94.38 88 ASP A CA 1
ATOM 676 C C . ASP A 1 88 ? 12.115 -17.131 21.347 1.00 94.38 88 ASP A C 1
ATOM 678 O O . ASP A 1 88 ? 11.250 -17.607 22.086 1.00 94.38 88 ASP A O 1
ATOM 682 N N . LEU A 1 89 ? 11.880 -16.845 20.069 1.00 92.81 89 LEU A N 1
ATOM 683 C CA . LEU A 1 89 ? 10.597 -17.058 19.413 1.00 92.81 89 LEU A CA 1
ATOM 684 C C . LEU A 1 89 ? 10.712 -18.228 18.432 1.00 92.81 89 LEU A C 1
ATOM 686 O O . LEU A 1 89 ? 11.478 -18.133 17.470 1.00 92.81 89 LEU A O 1
ATOM 690 N N . PRO A 1 90 ? 9.957 -19.326 18.616 1.00 93.38 90 PRO A N 1
ATOM 691 C CA . PRO A 1 90 ? 9.897 -20.374 17.611 1.00 93.38 90 PRO A CA 1
ATOM 692 C C . PRO A 1 90 ? 9.160 -19.849 16.378 1.00 93.38 90 PRO A C 1
ATOM 694 O O . PRO A 1 90 ? 7.970 -19.533 16.428 1.00 93.38 90 PRO A O 1
ATOM 697 N N . VAL A 1 91 ? 9.867 -19.775 15.255 1.00 90.25 91 VAL A N 1
ATOM 698 C CA . VAL A 1 91 ? 9.314 -19.366 13.967 1.00 90.25 91 VAL A CA 1
ATOM 699 C C . VAL A 1 91 ? 9.137 -20.605 13.108 1.00 90.25 91 VAL A C 1
ATOM 701 O O . VAL A 1 91 ? 10.018 -21.454 12.999 1.00 90.25 91 VAL A O 1
ATOM 704 N N . THR A 1 92 ? 7.964 -20.737 12.502 1.00 87.44 92 THR A N 1
ATOM 705 C CA . THR A 1 92 ? 7.686 -21.786 11.523 1.00 87.44 92 THR A CA 1
ATOM 706 C C . THR A 1 92 ? 6.985 -21.161 10.340 1.00 87.44 92 THR A C 1
ATOM 708 O O . THR A 1 92 ? 5.962 -20.491 10.490 1.00 87.44 92 THR A O 1
ATOM 711 N N . LYS A 1 93 ? 7.535 -21.397 9.157 1.00 83.19 93 LYS A N 1
ATOM 712 C CA . LYS A 1 93 ? 6.948 -21.004 7.888 1.00 83.19 93 LYS A CA 1
ATOM 713 C C . LYS A 1 93 ? 5.553 -21.607 7.764 1.00 83.19 93 LYS A C 1
ATOM 715 O O . LYS A 1 93 ? 5.339 -22.795 8.011 1.00 83.19 93 LYS A O 1
ATOM 720 N N . LYS A 1 94 ? 4.586 -20.776 7.388 1.00 79.00 94 LYS A N 1
ATOM 721 C CA . LYS A 1 94 ? 3.192 -21.187 7.230 1.00 79.00 94 LYS A CA 1
ATOM 722 C C . LYS A 1 94 ? 2.748 -21.080 5.781 1.00 79.00 94 LYS A C 1
ATOM 724 O O . LYS A 1 94 ? 2.965 -20.069 5.121 1.00 79.00 94 LYS A O 1
ATOM 729 N N . GLY A 1 95 ? 2.059 -22.136 5.358 1.00 78.31 95 GLY A N 1
ATOM 730 C CA . GLY A 1 95 ? 1.437 -22.273 4.051 1.00 78.31 95 GLY A CA 1
ATOM 731 C C . GLY A 1 95 ? 2.425 -22.466 2.904 1.00 78.31 95 GLY A C 1
ATOM 732 O O . GLY A 1 95 ? 3.644 -22.440 3.066 1.00 78.31 95 GLY A O 1
ATOM 733 N N . ASN A 1 96 ? 1.850 -22.700 1.732 1.00 82.69 96 ASN A N 1
ATOM 734 C CA . ASN A 1 96 ? 2.578 -22.835 0.480 1.00 82.69 96 ASN A CA 1
ATOM 735 C C . ASN A 1 96 ? 2.472 -21.531 -0.304 1.00 82.69 96 ASN A C 1
ATOM 737 O O . ASN A 1 96 ? 1.545 -20.751 -0.091 1.00 82.69 96 ASN A O 1
ATOM 741 N N . TYR A 1 97 ? 3.403 -21.319 -1.224 1.00 88.31 97 TYR A N 1
ATOM 742 C CA . TYR A 1 97 ? 3.339 -20.213 -2.166 1.00 88.31 97 TYR A CA 1
ATOM 743 C C . TYR A 1 97 ? 3.265 -20.742 -3.592 1.00 88.31 97 TYR A C 1
ATOM 745 O O . TYR A 1 97 ? 3.747 -21.839 -3.882 1.00 88.31 97 TYR A O 1
ATOM 753 N N . GLN A 1 98 ? 2.703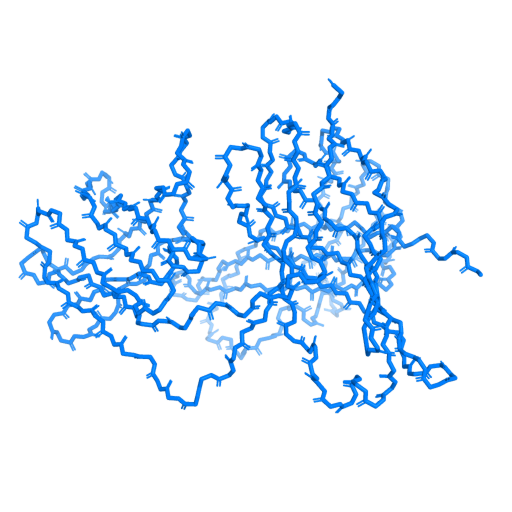 -19.938 -4.487 1.00 91.75 98 GLN A N 1
ATOM 754 C CA . GLN A 1 98 ? 2.725 -20.207 -5.918 1.00 91.75 98 GLN A CA 1
ATOM 755 C C . GLN A 1 98 ? 3.431 -19.062 -6.635 1.00 91.75 98 GLN A C 1
ATOM 757 O O . GLN A 1 98 ? 3.089 -17.899 -6.440 1.00 91.75 98 GLN A O 1
ATOM 762 N N . ALA A 1 99 ? 4.439 -19.388 -7.440 1.00 92.88 99 ALA A N 1
ATOM 763 C CA . ALA A 1 99 ? 5.241 -18.412 -8.165 1.00 92.88 99 ALA A CA 1
ATOM 764 C C . ALA A 1 99 ? 5.048 -18.562 -9.673 1.00 92.88 99 ALA A C 1
ATOM 766 O O . ALA A 1 99 ? 5.038 -19.678 -10.191 1.00 92.88 99 ALA A O 1
ATOM 767 N N . PHE A 1 100 ? 4.967 -17.431 -10.367 1.00 94.38 100 PHE A N 1
ATOM 768 C CA . PHE A 1 100 ? 4.874 -17.354 -11.817 1.00 94.38 100 PHE A CA 1
ATOM 769 C C . PHE A 1 100 ? 6.001 -16.472 -12.343 1.00 94.38 100 PHE A C 1
ATOM 771 O O . PHE A 1 100 ? 6.160 -15.322 -11.923 1.00 94.38 100 PHE A O 1
ATOM 778 N N . TRP A 1 101 ? 6.791 -17.022 -13.261 1.00 94.56 101 TRP A N 1
ATOM 779 C CA . TRP A 1 101 ? 7.812 -16.268 -13.979 1.00 94.56 101 TRP A CA 1
ATOM 780 C C . TRP A 1 101 ? 7.148 -15.458 -15.084 1.00 94.56 101 TRP A C 1
ATOM 782 O O . TRP A 1 101 ? 6.446 -16.016 -15.922 1.00 94.56 101 TRP A O 1
ATOM 792 N N . ILE A 1 102 ? 7.366 -14.146 -15.065 1.00 92.75 102 ILE A N 1
ATOM 793 C CA . ILE A 1 102 ? 6.766 -13.221 -16.028 1.00 92.75 102 ILE A CA 1
ATOM 794 C C . ILE A 1 102 ? 7.718 -13.048 -17.214 1.00 92.75 102 ILE A C 1
ATOM 796 O O . ILE A 1 102 ? 7.304 -13.183 -18.362 1.00 92.75 102 ILE A O 1
ATOM 800 N N . ASN A 1 103 ? 9.001 -12.789 -16.929 1.00 88.25 103 ASN A N 1
ATOM 801 C CA . ASN A 1 103 ? 10.067 -12.562 -17.913 1.00 88.25 103 ASN A CA 1
ATOM 802 C C . ASN A 1 103 ? 9.701 -11.534 -19.003 1.00 88.25 103 ASN A C 1
ATOM 804 O O . ASN A 1 103 ? 10.142 -11.653 -20.147 1.00 88.25 103 ASN A O 1
ATOM 808 N N . GLN A 1 104 ? 8.903 -10.519 -18.657 1.00 95.69 104 GLN A N 1
ATOM 809 C CA . GLN A 1 104 ? 8.556 -9.430 -19.569 1.00 95.69 104 GLN A CA 1
ATOM 810 C C . GLN A 1 104 ? 9.483 -8.242 -19.347 1.00 95.69 104 GLN A C 1
ATOM 812 O O . GLN A 1 104 ? 9.906 -7.957 -18.227 1.00 95.69 104 GLN A O 1
ATOM 817 N N . VAL A 1 105 ? 9.783 -7.532 -20.431 1.00 97.38 105 VAL A N 1
ATOM 818 C CA . VAL A 1 105 ? 10.643 -6.349 -20.409 1.00 97.38 105 VAL A CA 1
ATOM 819 C C . VAL A 1 105 ? 9.923 -5.216 -21.113 1.00 97.38 105 VAL A C 1
ATOM 821 O O . VAL A 1 105 ? 9.436 -5.382 -22.231 1.00 97.38 105 VAL A O 1
ATOM 824 N N . LYS A 1 106 ? 9.873 -4.062 -20.456 1.00 97.75 106 LYS A N 1
ATOM 825 C CA . LYS A 1 106 ? 9.385 -2.809 -21.025 1.00 97.75 106 LYS A CA 1
ATOM 826 C C . LYS A 1 106 ? 10.529 -1.815 -21.032 1.00 97.75 106 LYS A C 1
ATOM 828 O O . LYS A 1 106 ? 11.214 -1.664 -20.025 1.00 97.75 106 LYS A O 1
ATOM 833 N N . LYS A 1 107 ? 10.774 -1.189 -22.179 1.00 96.56 107 LYS A N 1
ATOM 834 C CA . LYS A 1 107 ? 11.932 -0.324 -22.393 1.00 96.56 107 LYS A CA 1
ATOM 835 C C . LYS A 1 107 ? 11.510 0.977 -23.056 1.00 96.56 107 LYS A C 1
ATOM 837 O O . LYS A 1 107 ? 10.839 0.944 -24.083 1.00 96.56 107 LYS A O 1
ATOM 842 N N . GLN A 1 108 ? 11.987 2.074 -22.488 1.00 94.56 108 GLN A N 1
ATOM 843 C CA . GLN A 1 108 ? 12.056 3.396 -23.093 1.00 94.56 108 GLN A CA 1
ATOM 844 C C . GLN A 1 108 ? 13.515 3.841 -23.208 1.00 94.56 108 GLN A C 1
ATOM 846 O O . GLN A 1 108 ? 14.434 3.078 -22.894 1.00 94.56 108 GLN A O 1
ATOM 851 N N . GLU A 1 109 ? 13.723 5.054 -23.713 1.00 89.31 109 GLU A N 1
ATOM 852 C CA . GLU A 1 109 ? 15.051 5.649 -23.877 1.00 89.31 109 GLU A CA 1
ATOM 853 C C . GLU A 1 109 ? 15.843 5.674 -22.561 1.00 89.31 109 GLU A C 1
ATOM 855 O O . GLU A 1 109 ? 17.012 5.308 -22.545 1.00 89.31 109 GLU A O 1
ATOM 860 N N . ASP A 1 110 ? 15.190 6.027 -21.458 1.00 92.62 110 ASP A N 1
ATOM 861 C CA . ASP A 1 110 ? 15.810 6.352 -20.172 1.00 92.62 110 ASP A CA 1
ATOM 862 C C . ASP A 1 110 ? 15.541 5.341 -19.048 1.00 92.62 110 ASP A C 1
ATOM 864 O O . ASP A 1 110 ? 16.199 5.389 -18.005 1.00 92.62 110 ASP A O 1
ATOM 868 N N . LEU A 1 111 ? 14.603 4.413 -19.250 1.00 95.06 111 LEU A N 1
ATOM 869 C CA . LEU A 1 111 ? 14.241 3.395 -18.271 1.00 95.06 111 LEU A CA 1
ATOM 870 C C . LEU A 1 111 ? 13.892 2.065 -18.938 1.00 95.06 111 LEU A C 1
ATOM 872 O O . LEU A 1 111 ? 13.124 1.987 -19.896 1.00 95.06 111 LEU A O 1
ATOM 876 N N . THR A 1 112 ? 14.420 0.982 -18.379 1.00 96.94 112 THR A N 1
ATOM 877 C CA . THR A 1 112 ? 13.991 -0.388 -18.664 1.00 96.94 112 THR A CA 1
ATOM 878 C C . THR A 1 112 ? 13.491 -1.042 -17.383 1.00 96.94 112 THR A C 1
ATOM 880 O O . THR A 1 112 ? 14.213 -1.086 -16.386 1.00 96.94 112 THR A O 1
ATOM 883 N N . ILE A 1 113 ? 12.279 -1.595 -17.424 1.00 97.00 113 ILE A N 1
ATOM 884 C CA . ILE A 1 113 ? 11.689 -2.388 -16.344 1.00 97.00 113 ILE A CA 1
ATOM 885 C C . ILE A 1 113 ? 11.633 -3.851 -16.777 1.00 97.00 113 ILE A C 1
ATOM 887 O O . ILE A 1 113 ? 10.981 -4.207 -17.761 1.00 97.00 113 ILE A O 1
ATOM 891 N N . HIS A 1 114 ? 12.310 -4.706 -16.020 1.00 97.44 114 HIS A N 1
ATOM 892 C CA . HIS A 1 114 ? 12.174 -6.153 -16.106 1.00 97.44 114 HIS A CA 1
ATOM 893 C C . HIS A 1 114 ? 11.176 -6.622 -15.052 1.00 97.44 114 HIS A C 1
ATOM 895 O O . HIS A 1 114 ? 11.437 -6.512 -13.854 1.00 97.44 114 HIS A O 1
ATOM 901 N N . TYR A 1 115 ? 10.058 -7.182 -15.497 1.00 97.25 115 TYR A N 1
ATOM 902 C CA . TYR A 1 115 ? 9.097 -7.865 -14.643 1.00 97.25 115 TYR A CA 1
ATOM 903 C C . TYR A 1 115 ? 9.511 -9.327 -14.547 1.00 97.25 115 TYR A C 1
ATOM 905 O O . TYR A 1 115 ? 9.312 -10.107 -15.481 1.00 97.25 115 TYR A O 1
ATOM 913 N N . ASP A 1 116 ? 10.132 -9.690 -13.429 1.00 95.50 116 ASP A N 1
ATOM 914 C CA . ASP A 1 116 ? 10.761 -10.999 -13.293 1.00 95.50 116 ASP A CA 1
ATOM 915 C C . ASP A 1 116 ? 9.740 -12.051 -12.856 1.00 95.50 116 ASP A C 1
ATOM 917 O O . ASP A 1 116 ? 9.605 -13.105 -13.485 1.00 95.50 116 ASP A O 1
ATOM 921 N N . LYS A 1 117 ? 9.012 -11.779 -11.767 1.00 95.31 117 LYS A N 1
ATOM 922 C CA . LYS A 1 117 ? 8.224 -12.805 -11.076 1.00 95.31 117 LYS A CA 1
ATOM 923 C C . LYS A 1 117 ? 7.102 -12.208 -10.228 1.00 95.31 117 LYS A C 1
ATOM 925 O O . LYS A 1 117 ? 7.311 -11.194 -9.564 1.00 95.31 117 LYS A O 1
ATOM 930 N N . ILE A 1 118 ? 5.968 -12.904 -10.175 1.00 95.88 118 ILE A N 1
ATOM 931 C CA . ILE A 1 118 ? 4.915 -12.703 -9.171 1.00 95.88 118 ILE A CA 1
ATOM 932 C C . ILE A 1 118 ? 4.804 -13.949 -8.285 1.00 95.88 118 ILE A C 1
ATOM 934 O O . ILE A 1 118 ? 4.863 -15.076 -8.781 1.00 95.88 118 ILE A O 1
ATOM 938 N N . THR A 1 119 ? 4.680 -13.757 -6.973 1.00 94.12 119 THR A N 1
ATOM 939 C CA . THR A 1 119 ? 4.555 -14.845 -5.996 1.00 94.12 119 THR A CA 1
ATOM 940 C C . THR A 1 119 ? 3.353 -14.608 -5.089 1.00 94.12 119 THR A C 1
ATOM 942 O O . THR A 1 119 ? 3.279 -13.584 -4.419 1.00 94.12 119 THR A O 1
ATOM 945 N N . PHE A 1 120 ? 2.441 -15.571 -5.020 1.00 93.56 120 PHE A N 1
ATOM 946 C CA . PHE A 1 120 ? 1.293 -15.550 -4.119 1.00 93.56 120 PHE A CA 1
ATOM 947 C C . PHE A 1 120 ? 1.628 -16.326 -2.852 1.00 93.56 120 PHE A C 1
ATOM 949 O O . PHE A 1 120 ? 1.797 -17.546 -2.895 1.00 93.56 120 PHE A O 1
ATOM 956 N N . PHE A 1 121 ? 1.738 -15.613 -1.737 1.00 90.19 121 PHE A N 1
ATOM 957 C CA . PHE A 1 121 ? 1.848 -16.171 -0.396 1.00 90.19 121 PHE A CA 1
ATOM 958 C C . PHE A 1 121 ? 0.476 -16.142 0.295 1.00 90.19 121 PHE A C 1
ATOM 960 O O . PHE A 1 121 ? -0.383 -15.336 -0.063 1.00 90.19 121 PHE A O 1
ATOM 967 N N . PRO A 1 122 ? 0.266 -16.950 1.349 1.00 86.38 122 PRO A N 1
ATOM 968 C CA . PRO A 1 122 ? -0.968 -16.893 2.134 1.00 86.38 122 PRO A CA 1
ATOM 969 C C . PRO A 1 122 ? -1.215 -15.525 2.786 1.00 86.38 122 PRO A C 1
ATOM 971 O O . PRO A 1 122 ? -2.353 -15.176 3.077 1.00 86.38 122 PRO A O 1
ATOM 974 N N . THR A 1 123 ? -0.147 -14.765 3.041 1.00 85.44 123 THR A N 1
ATOM 975 C CA . THR A 1 123 ? -0.186 -13.491 3.771 1.00 85.44 123 THR A CA 1
ATOM 976 C C . THR A 1 123 ? 0.133 -12.276 2.903 1.00 85.44 123 THR A C 1
ATOM 978 O O . THR A 1 123 ? 0.004 -11.156 3.385 1.00 85.44 123 THR A O 1
ATOM 981 N N . SER A 1 124 ? 0.571 -12.462 1.654 1.00 91.31 124 SER A N 1
ATOM 982 C CA . SER A 1 124 ? 0.896 -11.356 0.748 1.00 91.31 124 SER A CA 1
ATOM 983 C C . SER A 1 124 ? 1.007 -11.797 -0.711 1.00 91.31 124 SER A C 1
ATOM 985 O O . SER A 1 124 ? 1.162 -12.974 -1.023 1.00 91.31 124 SER A O 1
ATOM 987 N N . THR A 1 125 ? 0.993 -10.828 -1.617 1.00 94.50 125 THR A N 1
ATOM 988 C CA . THR A 1 125 ? 1.363 -11.005 -3.024 1.00 94.50 125 THR A CA 1
ATOM 989 C C . THR A 1 125 ? 2.663 -10.245 -3.287 1.00 94.50 125 THR A C 1
ATOM 991 O O . THR A 1 125 ? 2.706 -9.035 -3.103 1.00 94.50 125 THR A O 1
ATOM 994 N N . GLU A 1 126 ? 3.736 -10.925 -3.694 1.00 94.81 126 GLU A N 1
ATOM 995 C CA . GLU A 1 126 ? 5.036 -10.319 -4.024 1.00 94.81 126 GLU A CA 1
ATOM 996 C C . GLU A 1 126 ? 5.165 -10.101 -5.533 1.00 94.81 126 GLU A C 1
ATOM 998 O O . GLU A 1 126 ? 4.949 -11.027 -6.314 1.00 94.81 126 GLU A O 1
ATOM 1003 N N . ILE A 1 127 ? 5.633 -8.922 -5.937 1.00 95.75 127 ILE A N 1
ATOM 1004 C CA . ILE A 1 127 ? 6.126 -8.638 -7.286 1.00 95.75 127 ILE A CA 1
ATOM 1005 C C . ILE A 1 127 ? 7.618 -8.332 -7.200 1.00 95.75 127 ILE A C 1
ATOM 1007 O O . ILE A 1 127 ? 8.039 -7.460 -6.439 1.00 95.75 127 ILE A O 1
ATOM 1011 N N . SER A 1 128 ? 8.413 -9.044 -7.997 1.00 94.81 128 SER A N 1
ATOM 1012 C CA . SER A 1 128 ? 9.850 -8.824 -8.151 1.00 94.81 128 SER A CA 1
ATOM 1013 C C . SER A 1 128 ? 10.135 -8.201 -9.509 1.00 94.81 128 SER A C 1
ATOM 1015 O O . SER A 1 128 ? 9.713 -8.732 -10.541 1.00 94.81 128 SER A O 1
ATOM 1017 N N . LEU A 1 129 ? 10.896 -7.112 -9.505 1.00 95.50 129 LEU A N 1
ATOM 1018 C CA . LEU A 1 129 ? 11.272 -6.391 -10.713 1.00 95.50 129 LEU A CA 1
ATOM 1019 C C . LEU A 1 129 ? 12.697 -5.850 -10.636 1.00 95.50 129 LEU A C 1
ATOM 1021 O O . LEU A 1 129 ? 13.254 -5.659 -9.550 1.00 95.50 129 LEU A O 1
ATOM 1025 N N . ARG A 1 130 ? 13.275 -5.569 -11.802 1.00 94.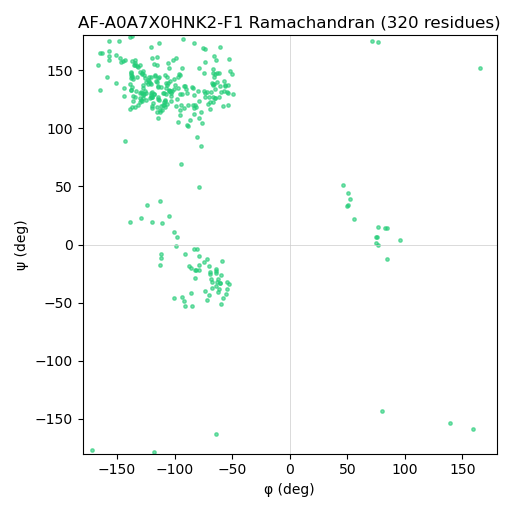69 130 ARG A N 1
ATOM 1026 C CA . ARG A 1 130 ? 14.553 -4.865 -11.925 1.00 94.69 130 ARG A CA 1
ATOM 1027 C C . ARG A 1 130 ? 14.392 -3.623 -12.777 1.00 94.69 130 ARG A C 1
ATOM 1029 O O . ARG A 1 130 ? 13.736 -3.663 -13.814 1.00 94.69 130 ARG A O 1
ATOM 1036 N N . LEU A 1 131 ? 15.033 -2.549 -12.339 1.00 94.25 131 LEU A N 1
ATOM 1037 C CA . LEU A 1 131 ? 15.128 -1.296 -13.071 1.00 94.25 131 LEU A CA 1
ATOM 1038 C C . LEU A 1 131 ? 16.543 -1.149 -13.616 1.00 94.25 131 LEU A C 1
ATOM 1040 O O . LEU A 1 131 ? 17.516 -1.433 -12.912 1.00 94.25 131 LEU A O 1
ATOM 1044 N N . ILE A 1 132 ? 16.639 -0.705 -14.862 1.00 94.44 132 ILE A N 1
ATOM 1045 C CA . ILE A 1 132 ? 17.891 -0.330 -15.513 1.00 94.44 132 ILE A CA 1
ATOM 1046 C C . ILE A 1 132 ? 17.689 1.067 -16.081 1.00 94.44 132 ILE A C 1
ATOM 1048 O O . ILE A 1 132 ? 16.757 1.279 -16.856 1.00 94.44 132 ILE A O 1
ATOM 1052 N N . MET A 1 133 ? 18.541 2.006 -15.692 1.00 93.88 133 MET A N 1
ATOM 1053 C CA . MET A 1 133 ? 18.486 3.387 -16.169 1.00 93.88 133 MET A CA 1
ATOM 1054 C C . MET A 1 133 ? 19.889 3.963 -16.313 1.00 93.88 133 MET A C 1
ATOM 1056 O O . MET A 1 133 ? 20.830 3.494 -15.668 1.00 93.88 133 MET A O 1
ATOM 1060 N N . ASP A 1 134 ? 20.023 4.991 -17.140 1.00 92.12 134 ASP A N 1
ATOM 1061 C CA . ASP A 1 134 ? 21.281 5.717 -17.268 1.00 92.12 134 ASP A CA 1
ATOM 1062 C C . ASP A 1 134 ? 21.609 6.473 -15.978 1.00 92.12 134 ASP A C 1
ATOM 1064 O O . ASP A 1 134 ? 20.735 7.002 -15.289 1.00 92.12 134 ASP A O 1
ATOM 1068 N N . GLU A 1 135 ? 22.899 6.605 -15.681 1.00 91.75 135 GLU A N 1
ATOM 1069 C CA . GLU A 1 135 ? 23.391 7.312 -14.498 1.00 91.75 135 GLU A CA 1
ATOM 1070 C C . GLU A 1 135 ? 22.857 8.752 -14.405 1.00 91.75 135 GLU A C 1
ATOM 1072 O O . GLU A 1 135 ? 22.494 9.222 -13.329 1.00 91.75 135 GLU A O 1
ATOM 1077 N N . LYS A 1 136 ? 22.744 9.451 -15.539 1.00 92.38 136 LYS A N 1
ATOM 1078 C CA . LYS A 1 136 ? 22.195 10.817 -15.576 1.00 92.38 136 LYS A CA 1
ATOM 1079 C C . LYS A 1 136 ? 20.725 10.874 -15.156 1.00 92.38 136 LYS A C 1
ATOM 1081 O O . LYS A 1 136 ? 20.312 11.850 -14.541 1.00 92.38 136 LYS A O 1
ATOM 1086 N N . VAL A 1 137 ? 19.950 9.851 -15.513 1.00 91.31 137 VAL A N 1
ATOM 1087 C CA . VAL A 1 137 ? 18.521 9.733 -15.185 1.00 91.31 137 VAL A CA 1
ATOM 1088 C C . VAL A 1 137 ? 18.357 9.395 -13.710 1.00 91.31 137 VAL A C 1
ATOM 1090 O O . VAL A 1 137 ? 17.492 9.949 -13.038 1.00 91.31 137 VAL A O 1
ATOM 1093 N N . PHE A 1 138 ? 19.228 8.527 -13.195 1.00 89.25 138 PHE A N 1
ATOM 1094 C CA . PHE A 1 138 ? 19.282 8.214 -11.776 1.00 89.25 138 PHE A CA 1
ATOM 1095 C C . PHE A 1 138 ? 19.569 9.466 -10.935 1.00 89.25 138 PHE A C 1
ATOM 1097 O O . PHE A 1 138 ? 18.795 9.775 -10.039 1.00 89.25 138 PHE A O 1
ATOM 1104 N N . HIS A 1 139 ? 20.614 10.236 -11.265 1.00 89.31 139 HIS A N 1
ATOM 1105 C CA . HIS A 1 139 ? 20.983 11.445 -10.508 1.00 89.31 139 HIS A CA 1
ATOM 1106 C C . HIS A 1 139 ? 20.000 12.613 -10.658 1.00 89.31 139 HIS A C 1
ATOM 1108 O O . HIS A 1 139 ? 20.031 13.536 -9.848 1.00 89.31 139 HIS A O 1
ATOM 1114 N N . SER A 1 140 ? 19.152 12.616 -11.690 1.00 90.12 140 SER A N 1
ATOM 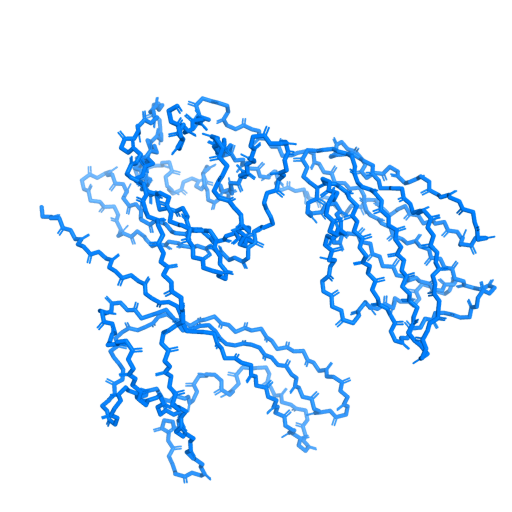1115 C CA . SER A 1 140 ? 18.087 13.618 -11.830 1.00 90.12 140 SER A CA 1
ATOM 1116 C C . SER A 1 140 ? 16.829 13.270 -11.036 1.00 90.12 140 SER A C 1
ATOM 1118 O O . SER A 1 140 ? 15.881 14.053 -11.042 1.00 90.12 140 SER A O 1
ATOM 1120 N N . ASN A 1 141 ? 16.801 12.102 -10.382 1.00 86.75 141 ASN A N 1
ATOM 1121 C CA . ASN A 1 141 ? 15.671 11.586 -9.615 1.00 86.75 141 ASN A CA 1
ATOM 1122 C C . ASN A 1 141 ? 14.360 11.489 -10.414 1.00 86.75 141 ASN A C 1
ATOM 1124 O O . ASN A 1 141 ? 13.280 11.401 -9.830 1.00 86.75 141 ASN A O 1
ATOM 1128 N N . LYS A 1 142 ? 14.429 11.433 -11.755 1.00 88.06 142 LYS A N 1
ATOM 1129 C CA . LYS A 1 142 ? 13.243 11.381 -12.632 1.00 88.06 142 LYS A CA 1
ATOM 1130 C C . LYS A 1 142 ? 12.268 10.256 -12.250 1.00 88.06 142 LYS A C 1
ATOM 1132 O O . LYS A 1 142 ? 11.058 10.412 -12.388 1.00 88.06 142 LYS A O 1
ATOM 1137 N N . TYR A 1 143 ? 12.806 9.138 -11.765 1.00 87.50 143 TYR A N 1
ATOM 1138 C CA . TYR A 1 143 ? 12.071 7.921 -11.414 1.00 87.50 143 TYR A CA 1
ATOM 1139 C C . TYR A 1 143 ? 12.207 7.526 -9.936 1.00 87.50 143 TYR A C 1
ATOM 1141 O O . TYR A 1 143 ? 11.956 6.375 -9.583 1.00 87.50 143 TYR A O 1
ATOM 1149 N N . GLU A 1 144 ? 12.607 8.456 -9.062 1.00 79.00 144 GLU A N 1
ATOM 1150 C CA . GLU A 1 144 ? 12.839 8.172 -7.635 1.00 79.00 144 GLU A CA 1
ATOM 1151 C C . GLU A 1 144 ? 11.573 7.662 -6.919 1.00 79.00 144 GLU A C 1
ATOM 1153 O O . GLU A 1 144 ? 11.656 6.787 -6.059 1.00 79.00 144 GLU A O 1
ATOM 1158 N N . PHE A 1 145 ? 10.394 8.136 -7.333 1.00 81.62 145 PHE A N 1
ATOM 1159 C CA . PHE A 1 145 ? 9.108 7.837 -6.693 1.00 81.62 145 PHE A CA 1
ATOM 1160 C C . PHE A 1 145 ? 8.166 6.988 -7.561 1.00 81.62 145 PHE A C 1
ATOM 1162 O O . PHE A 1 145 ? 6.954 7.212 -7.552 1.00 81.62 145 PHE A O 1
ATOM 1169 N N . ILE A 1 146 ? 8.699 6.022 -8.323 1.00 90.19 146 ILE A N 1
ATOM 1170 C CA . ILE A 1 146 ? 7.836 5.032 -8.987 1.00 90.19 146 ILE A CA 1
ATOM 1171 C C . ILE A 1 146 ? 7.219 4.099 -7.937 1.00 90.19 146 ILE A C 1
ATOM 1173 O O . ILE A 1 146 ? 7.926 3.388 -7.215 1.00 90.19 146 ILE A O 1
ATOM 1177 N N . ASP A 1 147 ? 5.892 4.051 -7.926 1.00 91.56 147 ASP A N 1
ATOM 1178 C CA . ASP A 1 147 ? 5.089 3.045 -7.235 1.00 91.56 147 ASP A CA 1
ATOM 1179 C C . ASP A 1 147 ? 4.332 2.185 -8.266 1.00 91.56 147 ASP A C 1
ATOM 1181 O O . ASP A 1 147 ? 4.375 2.433 -9.473 1.00 91.56 147 ASP A O 1
ATOM 1185 N N . TYR A 1 148 ? 3.655 1.135 -7.809 1.00 94.00 148 TYR A N 1
ATOM 1186 C CA . TYR A 1 148 ? 2.969 0.183 -8.673 1.00 94.00 148 TYR A CA 1
ATOM 1187 C C . TYR A 1 148 ? 1.536 -0.026 -8.205 1.00 94.00 148 TYR A C 1
ATOM 1189 O O . TYR A 1 148 ? 1.261 -0.316 -7.039 1.00 94.00 148 TYR A O 1
ATOM 1197 N N . ARG A 1 149 ? 0.597 0.083 -9.141 1.00 94.06 149 ARG A N 1
ATOM 1198 C CA . ARG A 1 149 ? -0.786 -0.348 -8.950 1.00 94.06 149 ARG A CA 1
ATOM 1199 C C . ARG A 1 149 ? -0.929 -1.753 -9.503 1.00 94.06 149 ARG A C 1
ATOM 1201 O O . ARG A 1 149 ? -0.517 -2.031 -10.626 1.00 94.06 149 ARG A O 1
ATOM 1208 N N . VAL A 1 150 ? -1.492 -2.638 -8.692 1.00 95.69 150 VAL A N 1
ATOM 1209 C CA . VAL A 1 150 ? -1.687 -4.045 -9.040 1.00 95.69 150 VAL A CA 1
ATOM 1210 C C . VAL A 1 150 ? -3.171 -4.316 -9.021 1.00 95.69 150 VAL A C 1
ATOM 1212 O O . VAL A 1 150 ? -3.815 -4.068 -8.009 1.00 95.69 150 VAL A O 1
ATOM 1215 N N . ILE A 1 151 ? -3.711 -4.769 -10.141 1.00 94.81 151 ILE A N 1
ATOM 1216 C CA . ILE A 1 151 ? -5.150 -4.900 -10.349 1.00 94.81 151 ILE A CA 1
ATOM 1217 C C . ILE A 1 151 ? -5.432 -6.344 -10.750 1.00 94.81 151 ILE A C 1
ATOM 1219 O O . ILE A 1 151 ? -4.750 -6.877 -11.626 1.00 94.81 151 ILE A O 1
ATOM 1223 N N . ASP A 1 152 ? -6.394 -6.987 -10.093 1.00 94.50 152 ASP A N 1
ATOM 1224 C CA . ASP A 1 152 ? -6.839 -8.327 -10.479 1.00 94.50 152 ASP A CA 1
ATOM 1225 C C . ASP A 1 152 ? -7.875 -8.320 -11.612 1.00 94.50 152 ASP A C 1
ATOM 1227 O O . ASP A 1 152 ? -8.363 -7.280 -12.054 1.00 94.50 152 ASP A O 1
ATOM 1231 N N . ASP A 1 153 ? -8.204 -9.514 -12.095 1.00 94.62 153 ASP A N 1
ATOM 1232 C CA . ASP A 1 153 ? -9.200 -9.779 -13.138 1.00 94.62 153 ASP A CA 1
ATOM 1233 C C . ASP A 1 153 ? -10.622 -9.296 -12.800 1.00 94.62 153 ASP A C 1
ATOM 1235 O O . ASP A 1 153 ? -11.465 -9.185 -13.689 1.00 94.62 153 ASP A O 1
ATOM 1239 N N . LYS A 1 154 ? -10.893 -8.961 -11.535 1.00 91.56 154 LYS A N 1
ATOM 1240 C CA . LYS A 1 154 ? -12.165 -8.391 -11.067 1.00 91.56 154 LYS A CA 1
ATOM 1241 C C . LYS A 1 154 ? -12.111 -6.868 -10.934 1.00 91.56 154 LYS A C 1
ATOM 1243 O O . LYS A 1 154 ? -13.060 -6.269 -10.431 1.00 91.56 154 LYS A O 1
ATOM 1248 N N . GLY A 1 155 ? -11.014 -6.238 -11.358 1.00 90.12 155 GLY A N 1
ATOM 1249 C CA 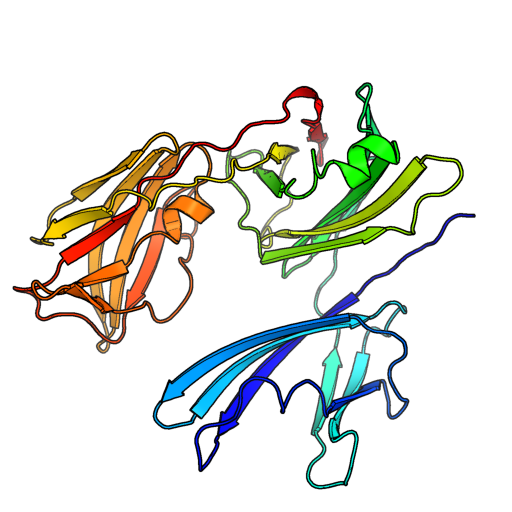. GLY A 1 155 ? -10.802 -4.797 -11.238 1.00 90.12 155 GLY A CA 1
ATOM 1250 C C . GLY A 1 155 ? -10.430 -4.351 -9.823 1.00 90.12 155 GLY A C 1
ATOM 1251 O O . GLY A 1 155 ? -10.511 -3.164 -9.508 1.00 90.12 155 GLY A O 1
ATOM 1252 N N . ARG A 1 156 ? -10.033 -5.275 -8.941 1.00 89.94 156 ARG A N 1
ATOM 1253 C CA . ARG A 1 156 ? -9.647 -4.937 -7.573 1.00 89.94 156 ARG A CA 1
ATOM 1254 C C . ARG A 1 156 ? -8.194 -4.489 -7.527 1.00 89.94 156 ARG A C 1
ATOM 1256 O O . ARG A 1 156 ? -7.288 -5.266 -7.814 1.00 89.94 156 ARG A O 1
ATOM 1263 N N . PHE A 1 157 ? -7.979 -3.256 -7.081 1.00 91.50 157 PHE A N 1
ATOM 1264 C CA . PHE A 1 157 ? -6.654 -2.740 -6.743 1.00 91.50 157 PHE A CA 1
ATOM 1265 C C . PHE A 1 157 ? -6.149 -3.404 -5.470 1.00 91.50 157 PHE A C 1
ATOM 1267 O O . PHE A 1 157 ? -6.795 -3.253 -4.436 1.00 91.50 157 PHE A O 1
ATOM 1274 N N . LEU A 1 158 ? -5.014 -4.093 -5.519 1.00 92.75 158 LEU A N 1
ATOM 1275 C CA . LEU A 1 158 ? -4.395 -4.682 -4.340 1.00 92.75 158 LEU A CA 1
ATOM 1276 C C . LEU A 1 158 ? -3.761 -3.599 -3.473 1.00 92.75 158 LEU A C 1
ATOM 1278 O O . LEU A 1 158 ? -2.998 -2.762 -3.958 1.00 92.75 158 LEU A O 1
ATOM 1282 N N . GLN A 1 159 ? -4.062 -3.637 -2.179 1.00 90.50 159 GLN A N 1
ATOM 1283 C CA . GLN A 1 159 ? -3.476 -2.730 -1.202 1.00 90.50 159 GLN A CA 1
ATOM 1284 C C . GLN A 1 159 ? -1.964 -2.984 -1.082 1.00 90.50 159 GLN A C 1
ATOM 1286 O O . GLN A 1 159 ? -1.566 -4.120 -0.807 1.00 90.50 159 GLN A O 1
ATOM 1291 N N . PRO A 1 160 ? -1.111 -1.957 -1.244 1.00 90.25 160 PRO A N 1
ATOM 1292 C CA . PRO A 1 160 ? 0.311 -2.085 -0.966 1.00 90.25 160 PRO A CA 1
ATOM 1293 C C . PRO A 1 160 ? 0.535 -2.260 0.542 1.00 90.25 160 PRO A C 1
ATOM 1295 O O . PRO A 1 160 ? -0.005 -1.513 1.357 1.00 90.25 160 PRO A O 1
ATOM 1298 N N . LEU A 1 161 ? 1.342 -3.253 0.914 1.00 85.81 161 LEU A N 1
ATOM 1299 C CA . LEU A 1 161 ? 1.740 -3.525 2.299 1.00 85.81 161 LEU A CA 1
ATOM 1300 C C . LEU A 1 161 ? 3.135 -2.980 2.591 1.00 85.81 161 LEU A C 1
ATOM 1302 O O . LEU A 1 161 ? 3.376 -2.369 3.626 1.00 85.81 161 LEU A O 1
ATOM 1306 N N . SER A 1 162 ? 4.076 -3.239 1.686 1.00 82.81 162 SER A N 1
ATOM 1307 C CA . SER A 1 162 ? 5.441 -2.732 1.773 1.00 82.81 162 SER A CA 1
ATOM 1308 C C . SER A 1 162 ? 6.123 -2.840 0.418 1.00 82.81 162 SER A C 1
ATOM 1310 O O . SER A 1 162 ? 5.677 -3.558 -0.473 1.00 82.81 162 SER A O 1
ATOM 1312 N N . GLY A 1 163 ? 7.242 -2.158 0.250 1.00 81.75 163 GLY A N 1
ATOM 1313 C CA . GLY A 1 163 ? 8.014 -2.252 -0.973 1.00 81.75 163 GLY A CA 1
ATOM 1314 C C . GLY A 1 163 ? 9.378 -1.642 -0.782 1.00 81.75 163 GLY A C 1
ATOM 1315 O O . GLY A 1 163 ? 9.594 -0.817 0.101 1.00 81.75 163 GLY A O 1
ATOM 1316 N N . GLY A 1 164 ? 10.330 -2.103 -1.574 1.00 78.25 164 GLY A N 1
ATOM 1317 C CA . GLY A 1 164 ? 11.647 -1.506 -1.575 1.00 78.25 164 GLY A CA 1
ATOM 1318 C C . GLY A 1 164 ? 12.665 -2.380 -2.265 1.00 78.25 164 GLY A C 1
ATOM 1319 O O . GLY A 1 164 ? 12.592 -3.616 -2.263 1.00 78.25 164 GLY A O 1
ATOM 1320 N N . GLY A 1 165 ? 13.660 -1.714 -2.812 1.00 77.50 165 GLY A N 1
ATOM 1321 C CA . GLY A 1 165 ? 14.775 -2.334 -3.486 1.00 77.50 165 GLY A CA 1
ATOM 1322 C C . GLY A 1 165 ? 16.068 -1.642 -3.139 1.00 77.50 165 GLY A C 1
ATOM 1323 O O . GLY A 1 165 ? 16.105 -0.682 -2.376 1.00 77.50 165 GLY A O 1
ATOM 1324 N N . GLY A 1 166 ? 17.136 -2.182 -3.692 1.00 72.94 166 GLY A N 1
ATOM 1325 C CA . GLY A 1 166 ? 18.449 -1.577 -3.634 1.00 72.94 166 GLY A CA 1
ATOM 1326 C C . GLY A 1 166 ? 19.099 -1.709 -4.996 1.00 72.94 166 GLY A C 1
ATOM 1327 O O . GLY A 1 166 ? 18.876 -2.695 -5.706 1.00 72.94 166 GLY A O 1
ATOM 1328 N N . GLY A 1 167 ? 19.889 -0.708 -5.347 1.00 71.75 167 GLY A N 1
ATOM 1329 C CA . GLY A 1 167 ? 20.806 -0.766 -6.471 1.00 71.75 167 GLY A CA 1
ATOM 1330 C C . GLY A 1 167 ? 22.247 -0.680 -5.997 1.00 71.75 167 GLY A C 1
ATOM 1331 O O . GLY A 1 167 ? 22.523 -0.268 -4.868 1.00 71.75 167 GLY A O 1
ATOM 1332 N N . GLY A 1 168 ? 23.162 -1.097 -6.866 1.00 68.00 168 GLY A N 1
ATOM 1333 C CA . GLY A 1 168 ? 24.553 -0.668 -6.758 1.00 68.00 168 GLY A CA 1
ATOM 1334 C C . GLY A 1 168 ? 24.692 0.789 -7.200 1.00 68.00 168 GLY A C 1
ATOM 1335 O O . GLY A 1 168 ? 23.774 1.353 -7.798 1.00 68.00 168 GLY A O 1
ATOM 1336 N N . GLY A 1 169 ? 25.851 1.392 -6.930 1.00 75.88 169 GLY A N 1
ATOM 1337 C CA . GLY A 1 169 ? 26.225 2.626 -7.619 1.00 75.88 169 GLY A CA 1
ATOM 1338 C C . GLY A 1 169 ? 26.323 2.409 -9.140 1.00 75.88 169 GLY A C 1
ATOM 1339 O O . GLY A 1 169 ? 26.282 1.263 -9.599 1.00 75.88 169 GLY A O 1
ATOM 1340 N N . PRO A 1 170 ? 26.462 3.487 -9.923 1.00 84.00 170 PRO A N 1
ATOM 1341 C CA . PRO A 1 170 ? 26.611 3.394 -11.370 1.00 84.00 170 PRO A CA 1
ATOM 1342 C C . PRO A 1 170 ? 27.767 2.467 -11.769 1.00 84.00 170 PRO A C 1
ATOM 1344 O O . PRO A 1 170 ? 28.887 2.603 -11.276 1.00 84.00 170 PRO A O 1
ATOM 1347 N N . GLU A 1 171 ? 27.505 1.543 -12.689 1.00 85.81 171 GLU A N 1
ATOM 1348 C CA . GLU A 1 171 ? 28.505 0.680 -13.313 1.00 85.81 171 GLU A CA 1
ATOM 1349 C C . GLU A 1 171 ? 28.482 0.938 -14.822 1.00 85.81 171 GLU A C 1
ATOM 1351 O O . GLU A 1 171 ? 27.464 0.743 -15.486 1.00 85.81 171 GLU A O 1
ATOM 1356 N N . ASN A 1 172 ? 29.599 1.424 -15.374 1.00 86.75 172 ASN A N 1
ATOM 1357 C CA . ASN A 1 172 ? 29.720 1.799 -16.790 1.00 86.75 172 ASN A CA 1
ATOM 1358 C C . ASN A 1 172 ? 28.620 2.772 -17.272 1.00 86.75 172 ASN A C 1
ATOM 1360 O O . ASN A 1 172 ? 28.106 2.639 -18.381 1.00 86.75 172 ASN A O 1
ATOM 1364 N N . GLY A 1 173 ? 28.245 3.743 -16.431 1.00 88.81 173 GLY A N 1
ATOM 1365 C CA . GLY A 1 173 ? 27.217 4.745 -16.738 1.00 88.81 173 GLY A CA 1
ATOM 1366 C C . GLY A 1 173 ? 25.775 4.233 -16.659 1.00 88.81 173 GLY A C 1
ATOM 1367 O O . GLY A 1 173 ? 24.857 4.971 -17.003 1.00 88.81 173 GLY A O 1
ATOM 1368 N N . THR A 1 174 ? 25.560 2.994 -16.204 1.00 90.81 174 THR A N 1
ATOM 1369 C CA . THR A 1 174 ? 24.236 2.390 -16.004 1.00 90.81 174 THR A CA 1
ATOM 1370 C C . THR A 1 174 ? 24.007 2.095 -14.526 1.00 90.81 174 THR A C 1
ATOM 1372 O O . THR A 1 174 ? 24.906 1.632 -13.827 1.00 90.81 174 THR A O 1
ATOM 1375 N N . VAL A 1 175 ? 22.791 2.321 -14.042 1.00 91.62 175 VAL A N 1
ATOM 1376 C CA . VAL A 1 175 ? 22.364 1.966 -12.687 1.00 91.62 175 VAL A CA 1
ATOM 1377 C C . VAL A 1 175 ? 21.391 0.798 -12.758 1.00 91.62 175 VAL A C 1
ATOM 1379 O O . VAL A 1 175 ? 20.418 0.823 -13.511 1.00 91.62 175 VAL A O 1
ATOM 1382 N N . PHE A 1 176 ? 21.656 -0.222 -11.943 1.00 92.00 176 PHE A N 1
ATOM 1383 C CA . PHE A 1 176 ? 20.821 -1.410 -11.810 1.00 92.00 176 PHE A CA 1
ATOM 1384 C C . PHE A 1 176 ? 20.205 -1.449 -10.418 1.00 92.00 176 PHE A C 1
ATOM 1386 O O . PHE A 1 176 ? 20.926 -1.466 -9.420 1.00 92.00 176 PHE A O 1
ATOM 1393 N N . GLY A 1 177 ? 18.880 -1.534 -10.350 1.00 90.38 177 GLY A N 1
ATOM 1394 C CA . GLY A 1 177 ? 18.145 -1.703 -9.101 1.00 90.38 177 GLY A CA 1
ATOM 1395 C C . GLY A 1 177 ? 17.300 -2.970 -9.114 1.00 90.38 177 GLY A C 1
ATOM 1396 O O . GLY A 1 177 ? 16.682 -3.302 -10.121 1.00 90.38 177 GLY A O 1
ATOM 1397 N N . SER A 1 178 ? 17.273 -3.693 -7.995 1.00 91.06 178 SER A N 1
ATOM 1398 C CA . SER A 1 178 ? 16.397 -4.855 -7.792 1.00 91.06 178 SER A CA 1
ATOM 1399 C C . SER A 1 178 ? 15.392 -4.552 -6.693 1.00 91.06 178 SER A C 1
ATOM 1401 O O . SER A 1 178 ? 15.784 -4.206 -5.576 1.00 91.06 178 SER A O 1
ATOM 1403 N N . TYR A 1 179 ? 14.108 -4.714 -6.996 1.00 90.75 179 TYR A N 1
ATOM 1404 C CA . TYR A 1 179 ? 13.013 -4.304 -6.128 1.00 90.75 179 TYR A CA 1
ATOM 1405 C C . TYR A 1 179 ? 12.027 -5.438 -5.902 1.00 90.75 179 TYR A C 1
ATOM 1407 O O . TYR A 1 179 ? 11.767 -6.265 -6.779 1.00 90.75 179 TYR A O 1
ATOM 1415 N N . LYS A 1 180 ? 11.460 -5.440 -4.698 1.00 91.31 180 LYS A N 1
ATOM 1416 C CA . LYS A 1 180 ? 10.343 -6.294 -4.320 1.00 91.31 180 LYS A CA 1
ATOM 1417 C C . LYS A 1 180 ? 9.255 -5.438 -3.696 1.00 91.31 180 LYS A C 1
ATOM 1419 O O . LYS A 1 180 ? 9.546 -4.652 -2.792 1.00 91.31 180 LYS A O 1
ATOM 1424 N N . TYR A 1 181 ? 8.031 -5.631 -4.159 1.00 93.00 181 TYR A N 1
ATOM 1425 C CA . TYR A 1 181 ? 6.832 -4.980 -3.648 1.00 93.00 181 TYR A CA 1
ATOM 1426 C C . TYR A 1 181 ? 5.862 -6.046 -3.160 1.00 93.00 181 TYR A C 1
ATOM 1428 O O . TYR A 1 181 ? 5.717 -7.087 -3.796 1.00 93.00 181 TYR A O 1
ATOM 1436 N N . TYR A 1 182 ? 5.230 -5.794 -2.023 1.00 92.31 182 TYR A N 1
ATOM 1437 C CA . TYR A 1 182 ? 4.316 -6.703 -1.355 1.00 92.31 182 TYR A CA 1
ATOM 1438 C C . TYR A 1 182 ? 2.954 -6.040 -1.235 1.00 92.31 182 TYR A C 1
ATOM 1440 O O . TYR A 1 182 ? 2.839 -4.919 -0.742 1.00 92.31 182 TYR A O 1
ATOM 1448 N N . PHE A 1 183 ? 1.934 -6.771 -1.647 1.00 93.75 183 PHE A N 1
ATOM 1449 C CA . PHE A 1 183 ? 0.540 -6.363 -1.637 1.00 93.75 183 PHE A CA 1
ATOM 1450 C C . PHE A 1 183 ? -0.278 -7.328 -0.786 1.00 93.75 183 PHE A C 1
ATOM 1452 O O . PHE A 1 183 ? 0.221 -8.384 -0.381 1.00 93.75 183 PHE A O 1
ATOM 1459 N N . GLU A 1 184 ? -1.528 -6.970 -0.513 1.00 90.62 184 GLU A N 1
ATOM 1460 C CA . GLU A 1 184 ? -2.458 -7.829 0.214 1.00 90.62 184 GLU A CA 1
ATOM 1461 C C . GLU A 1 184 ? -2.552 -9.242 -0.405 1.00 90.62 184 GLU A C 1
ATOM 1463 O O . GLU A 1 184 ? -2.347 -9.430 -1.617 1.00 90.62 184 GLU A O 1
ATOM 1468 N N . PRO A 1 185 ? -2.808 -10.272 0.420 1.00 91.81 185 PRO A N 1
ATOM 1469 C CA . PRO A 1 185 ? -2.953 -11.630 -0.072 1.00 91.81 185 PRO A CA 1
ATOM 1470 C C . PRO A 1 185 ? -4.202 -11.785 -0.937 1.00 91.81 185 PRO A C 1
ATOM 1472 O O . PRO A 1 185 ? -5.239 -11.155 -0.727 1.00 91.81 185 PRO A O 1
ATOM 1475 N N . LEU A 1 186 ? -4.119 -12.723 -1.872 1.00 90.25 186 LEU A N 1
ATOM 1476 C CA . LEU A 1 186 ? -5.253 -13.165 -2.666 1.00 90.25 186 LEU A CA 1
ATOM 1477 C C . LEU A 1 186 ? -5.750 -14.512 -2.149 1.00 90.25 186 LEU A C 1
ATOM 1479 O O . LEU A 1 186 ? -5.000 -15.484 -2.124 1.00 90.25 186 LEU A O 1
ATOM 1483 N N . GLN A 1 187 ? -7.034 -14.590 -1.788 1.00 84.88 187 GLN A N 1
ATOM 1484 C CA . GLN A 1 187 ? -7.661 -15.854 -1.374 1.00 84.88 187 GLN A CA 1
ATOM 1485 C C . GLN A 1 187 ? -7.624 -16.912 -2.486 1.00 84.88 187 GLN A C 1
ATOM 1487 O O . GLN A 1 187 ? -7.524 -18.106 -2.219 1.00 84.88 187 GLN A O 1
ATOM 1492 N N . THR A 1 188 ? -7.712 -16.470 -3.743 1.00 89.81 188 THR A N 1
ATOM 1493 C CA . THR A 1 188 ? -7.603 -17.321 -4.929 1.00 89.81 188 THR A CA 1
ATOM 1494 C C . THR A 1 188 ? -6.746 -16.623 -5.969 1.00 89.81 188 THR A C 1
ATOM 1496 O O . THR A 1 188 ? -6.798 -15.400 -6.094 1.00 89.81 188 THR A O 1
ATOM 1499 N N . ILE A 1 189 ? -5.961 -17.397 -6.715 1.00 93.31 189 ILE A N 1
ATOM 1500 C CA . ILE A 1 189 ? -5.166 -16.866 -7.824 1.00 93.31 189 ILE A CA 1
ATOM 1501 C C . ILE A 1 189 ? -6.137 -16.394 -8.916 1.00 93.31 189 ILE A C 1
ATOM 1503 O O . ILE A 1 189 ? -7.001 -17.191 -9.305 1.00 93.31 189 ILE A O 1
ATOM 1507 N N . PRO A 1 190 ? -6.035 -15.146 -9.395 1.00 95.25 190 PRO A N 1
ATOM 1508 C CA . PRO A 1 190 ? -6.912 -14.616 -10.435 1.00 95.25 190 PRO A CA 1
ATOM 1509 C C . PRO A 1 190 ? -6.536 -15.169 -11.815 1.00 95.25 190 PRO A C 1
ATOM 1511 O O . PRO A 1 190 ? -5.501 -15.815 -11.976 1.00 95.25 190 PRO A O 1
ATOM 1514 N N . GLU A 1 191 ? -7.378 -14.944 -12.820 1.00 96.50 191 GLU A N 1
ATOM 1515 C CA . GLU A 1 191 ? -7.079 -15.272 -14.221 1.00 96.50 191 GLU A CA 1
ATOM 1516 C C . GLU A 1 191 ? -5.952 -14.397 -14.774 1.00 96.50 191 GLU A C 1
ATOM 1518 O O . GLU A 1 191 ? -5.078 -14.875 -15.503 1.00 96.50 191 GLU A O 1
ATOM 1523 N N . SER A 1 192 ? -5.925 -13.127 -14.369 1.00 97.12 192 SER A N 1
ATOM 1524 C CA . SER A 1 192 ? -4.873 -12.186 -14.730 1.00 97.12 192 SER A CA 1
ATOM 1525 C C . SER A 1 192 ? -4.568 -11.176 -13.631 1.00 97.12 192 SER A C 1
ATOM 1527 O O . SER A 1 192 ? -5.409 -10.878 -12.787 1.00 97.12 192 SER A O 1
ATOM 1529 N N . ILE A 1 193 ? -3.358 -10.623 -13.685 1.00 97.56 193 ILE A N 1
ATOM 1530 C CA . ILE A 1 193 ? -2.934 -9.460 -12.904 1.00 97.56 193 ILE A CA 1
ATOM 1531 C C . ILE A 1 193 ? -2.395 -8.399 -13.860 1.00 97.56 193 ILE A C 1
ATOM 1533 O O . ILE A 1 193 ? -1.532 -8.695 -14.689 1.00 97.56 193 ILE A O 1
ATOM 1537 N N . THR A 1 194 ? -2.844 -7.161 -13.699 1.00 97.69 194 THR A N 1
ATOM 1538 C CA . THR A 1 194 ? -2.289 -5.987 -14.374 1.00 97.69 194 THR A CA 1
ATOM 1539 C C . THR A 1 194 ? -1.410 -5.205 -13.406 1.00 97.69 194 THR A C 1
ATOM 1541 O O . THR A 1 194 ? -1.809 -4.943 -12.273 1.00 97.69 194 THR A O 1
ATOM 1544 N N . ILE A 1 195 ? -0.208 -4.833 -13.846 1.00 97.75 195 ILE A N 1
ATOM 1545 C CA . ILE A 1 195 ? 0.736 -4.008 -13.089 1.00 97.75 195 ILE A CA 1
ATOM 1546 C C . ILE A 1 195 ? 0.911 -2.692 -13.838 1.00 97.75 195 ILE A C 1
ATOM 1548 O O . ILE A 1 195 ? 1.401 -2.687 -14.969 1.00 97.75 195 ILE A O 1
ATOM 1552 N N . LYS A 1 196 ? 0.542 -1.587 -13.189 1.00 96.69 196 LYS A N 1
ATOM 1553 C CA . LYS A 1 196 ? 0.642 -0.227 -13.721 1.00 96.69 196 LYS A CA 1
ATOM 1554 C C . LYS A 1 196 ? 1.649 0.580 -12.906 1.00 96.69 196 LYS A C 1
ATOM 1556 O O . LYS A 1 196 ? 1.362 0.889 -11.746 1.00 96.69 196 LYS A O 1
ATOM 1561 N N . PRO A 1 197 ? 2.827 0.899 -13.457 1.00 95.75 197 PRO A N 1
ATOM 1562 C CA . PRO A 1 197 ? 3.743 1.827 -12.814 1.00 95.75 197 PRO A CA 1
ATOM 1563 C C . PRO A 1 197 ? 3.140 3.228 -12.799 1.00 95.75 197 PRO A C 1
ATOM 1565 O O . PRO A 1 197 ? 2.558 3.683 -13.786 1.00 95.75 197 PRO A O 1
ATOM 1568 N N . ILE A 1 198 ? 3.280 3.896 -11.666 1.00 94.06 198 ILE A N 1
ATOM 1569 C CA . ILE A 1 198 ? 2.754 5.233 -11.437 1.00 94.06 198 ILE A CA 1
ATOM 1570 C C . ILE A 1 198 ? 3.808 6.101 -10.764 1.00 94.06 198 ILE A C 1
ATOM 1572 O O . ILE A 1 198 ? 4.688 5.602 -10.064 1.00 94.06 198 ILE A O 1
ATOM 1576 N N . SER A 1 199 ? 3.684 7.410 -10.927 1.00 91.44 199 SER A N 1
ATOM 1577 C CA . SER A 1 199 ? 4.416 8.387 -10.131 1.00 91.44 199 SER A CA 1
ATOM 1578 C C . SER A 1 199 ? 3.468 9.438 -9.575 1.00 91.44 199 SER A C 1
ATOM 1580 O O . SER A 1 199 ? 2.397 9.709 -10.123 1.00 91.44 199 SER A O 1
ATOM 1582 N N . TYR A 1 200 ? 3.874 10.044 -8.468 1.00 86.12 200 TYR A N 1
ATOM 1583 C CA . TYR A 1 200 ? 3.172 11.177 -7.888 1.00 86.12 200 TYR A CA 1
ATOM 1584 C C . TYR A 1 200 ? 3.975 12.444 -8.117 1.00 86.12 200 TYR A C 1
ATOM 1586 O O . TYR A 1 200 ? 5.189 12.462 -7.916 1.00 86.12 200 TYR A O 1
ATOM 1594 N N . GLY A 1 201 ? 3.286 13.505 -8.532 1.00 77.75 201 GLY A N 1
ATOM 1595 C CA . GLY A 1 201 ? 3.862 14.839 -8.483 1.00 77.75 201 GLY A CA 1
ATOM 1596 C C . GLY A 1 201 ? 4.147 15.235 -7.035 1.00 77.75 201 GLY A C 1
ATOM 1597 O O . GLY A 1 201 ? 3.420 14.848 -6.116 1.00 77.75 201 GLY A O 1
ATOM 1598 N N . ILE A 1 202 ? 5.202 16.019 -6.835 1.00 73.44 202 ILE A N 1
ATOM 1599 C CA . ILE A 1 202 ? 5.407 16.728 -5.575 1.00 73.44 202 ILE A CA 1
ATOM 1600 C C . ILE A 1 202 ? 4.461 17.925 -5.608 1.00 73.44 202 ILE A C 1
ATOM 1602 O O . ILE A 1 202 ? 4.615 18.808 -6.450 1.00 73.44 202 ILE A O 1
ATOM 1606 N N . ASN A 1 203 ? 3.464 17.935 -4.726 1.00 72.38 203 ASN A N 1
ATOM 1607 C CA . ASN A 1 203 ? 2.602 19.096 -4.565 1.00 72.38 203 ASN A CA 1
ATOM 1608 C C . ASN A 1 203 ? 3.230 20.035 -3.529 1.00 72.38 203 ASN A C 1
ATOM 1610 O O . ASN A 1 203 ? 3.473 19.639 -2.389 1.00 72.38 203 ASN A O 1
ATOM 1614 N N . GLU A 1 204 ? 3.532 21.263 -3.944 1.00 78.00 204 GLU A N 1
ATOM 1615 C CA . GLU A 1 204 ? 4.127 22.286 -3.075 1.00 78.00 204 GLU A CA 1
ATOM 1616 C C . GLU A 1 204 ? 3.090 22.945 -2.156 1.00 78.00 204 GLU A C 1
ATOM 1618 O O . GLU A 1 204 ? 3.450 23.550 -1.146 1.00 78.00 204 GLU A O 1
ATOM 1623 N N . ASN A 1 205 ? 1.800 22.817 -2.481 1.00 84.12 205 ASN A N 1
ATOM 1624 C CA . ASN A 1 205 ? 0.724 23.402 -1.700 1.00 84.12 205 ASN A CA 1
ATOM 1625 C C . ASN A 1 205 ? 0.124 22.376 -0.731 1.00 84.12 205 ASN A C 1
ATOM 1627 O O . ASN A 1 205 ? -0.036 21.203 -1.085 1.00 84.12 205 ASN A O 1
ATOM 1631 N N . PRO A 1 206 ? -0.282 22.809 0.476 1.00 85.25 206 PRO A N 1
ATOM 1632 C CA . PRO A 1 206 ? -1.091 21.979 1.351 1.00 85.25 206 PRO A CA 1
ATOM 1633 C C . PRO A 1 206 ? -2.372 21.542 0.628 1.00 85.25 206 PRO A C 1
ATOM 1635 O O . PRO A 1 206 ? -3.000 22.370 -0.041 1.00 85.25 206 PRO A O 1
ATOM 1638 N N . PRO A 1 207 ? -2.786 20.273 0.763 1.00 89.38 207 PRO A N 1
ATOM 1639 C CA . PRO A 1 207 ? -4.019 19.822 0.146 1.00 89.38 207 PRO A CA 1
ATOM 1640 C C . PRO A 1 207 ? -5.219 20.531 0.788 1.00 89.38 207 PRO A C 1
ATOM 1642 O O . PRO A 1 207 ? -5.233 20.787 1.995 1.00 89.38 207 PRO A O 1
ATOM 1645 N N . ALA A 1 208 ? -6.235 20.844 -0.017 1.00 92.75 208 ALA A N 1
ATOM 1646 C CA . ALA A 1 208 ? -7.479 21.408 0.483 1.00 92.75 208 ALA A CA 1
ATOM 1647 C C . ALA A 1 208 ? -8.210 20.370 1.342 1.00 92.75 208 ALA A C 1
ATOM 1649 O O . ALA A 1 208 ? -8.259 19.189 0.992 1.00 92.75 208 ALA A O 1
ATOM 1650 N N . LEU A 1 209 ? -8.766 20.817 2.466 1.00 94.75 209 LEU A N 1
ATOM 1651 C CA . LEU A 1 209 ? -9.591 19.979 3.327 1.00 94.75 209 LEU A CA 1
ATOM 1652 C C . LEU A 1 209 ? -11.049 20.087 2.892 1.00 94.75 209 LEU A C 1
ATOM 1654 O O . LEU A 1 209 ? -11.564 21.190 2.724 1.00 94.75 209 LEU A O 1
ATOM 1658 N N . GLU A 1 210 ? -11.711 18.945 2.791 1.00 95.38 210 GLU A N 1
ATOM 1659 C CA . GLU A 1 210 ? -13.161 18.852 2.647 1.00 95.38 210 GLU A CA 1
ATOM 1660 C C . GLU A 1 210 ? -13.720 18.311 3.961 1.00 95.38 210 GLU A C 1
ATOM 1662 O O . GLU A 1 210 ? -13.284 17.261 4.440 1.00 95.38 210 GLU A O 1
ATOM 1667 N N . LYS A 1 211 ? -14.644 19.052 4.579 1.00 95.62 211 LYS A N 1
ATOM 1668 C CA . LYS A 1 211 ? -15.163 18.767 5.922 1.00 95.62 211 LYS A CA 1
ATOM 1669 C C . LYS A 1 211 ? -16.675 18.923 5.950 1.00 95.62 211 LYS A C 1
ATOM 1671 O O . LYS A 1 211 ? -17.191 19.988 5.622 1.00 95.62 211 LYS A O 1
ATOM 1676 N N . GLU A 1 212 ? -17.377 17.902 6.431 1.00 96.88 212 GLU A N 1
ATOM 1677 C CA . GLU A 1 212 ? -18.833 17.940 6.583 1.00 96.88 212 GLU A CA 1
ATOM 1678 C C . GLU A 1 212 ? -19.276 17.329 7.914 1.00 96.88 212 GLU A C 1
ATOM 1680 O O . GLU A 1 212 ? -18.687 16.370 8.419 1.00 96.88 212 GLU A O 1
ATOM 1685 N N . LYS A 1 213 ? -20.322 17.908 8.509 1.00 97.25 213 LYS A N 1
ATOM 1686 C CA . LYS A 1 213 ? -20.917 17.400 9.744 1.00 97.25 213 LYS A CA 1
ATOM 1687 C C . LYS A 1 213 ? -21.679 16.107 9.461 1.00 97.25 213 LYS A C 1
ATOM 1689 O O . LYS A 1 213 ? -22.521 16.060 8.569 1.00 97.25 213 LYS A O 1
ATOM 1694 N N . TRP A 1 214 ? -21.445 15.069 10.25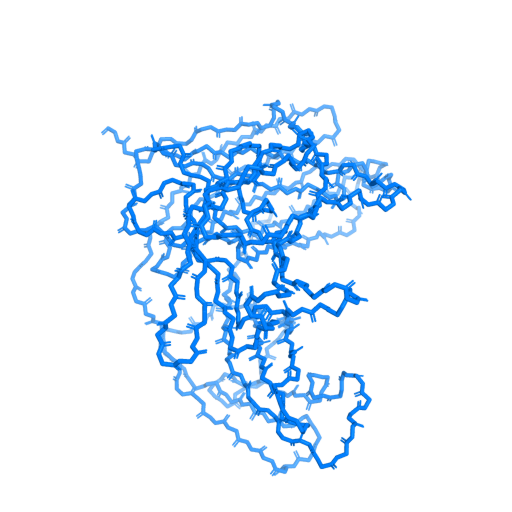8 1.00 96.94 214 TRP A N 1
ATOM 1695 C CA . TRP A 1 214 ? -22.164 13.808 10.109 1.00 96.94 214 TRP A CA 1
ATOM 1696 C C . TRP A 1 214 ? -23.567 13.878 10.720 1.00 96.94 214 TRP A C 1
ATOM 1698 O O . TRP A 1 214 ? -23.738 13.825 11.938 1.00 96.94 214 TRP A O 1
ATOM 1708 N N . GLU A 1 215 ? -24.588 13.899 9.865 1.00 95.44 215 GLU A N 1
ATOM 1709 C CA . GLU A 1 215 ? -26.002 13.939 10.274 1.00 95.44 215 GLU A CA 1
ATOM 1710 C C . GLU A 1 215 ? -26.702 12.569 10.215 1.00 95.44 215 GLU A C 1
ATOM 1712 O O . GLU A 1 215 ? -27.922 12.482 10.339 1.00 95.44 215 GLU A O 1
ATOM 1717 N N . GLY A 1 216 ? -25.953 11.476 10.025 1.00 94.19 216 GLY A N 1
ATOM 1718 C CA . GLY A 1 216 ? -26.535 10.132 9.898 1.00 94.19 216 GLY A CA 1
ATOM 1719 C C . GLY A 1 216 ? -27.052 9.790 8.499 1.00 94.19 216 GLY A C 1
ATOM 1720 O O . GLY A 1 216 ? -27.779 8.810 8.354 1.00 94.19 216 GLY A O 1
ATOM 1721 N N . LYS A 1 217 ? -26.683 10.579 7.488 1.00 95.12 217 LYS A N 1
ATOM 1722 C CA . LYS A 1 217 ? -27.024 10.384 6.074 1.00 95.12 217 LYS A CA 1
ATOM 1723 C C . LYS A 1 217 ? -25.755 10.216 5.246 1.00 95.12 217 LYS A C 1
ATOM 1725 O O . LYS A 1 217 ? -24.692 10.633 5.691 1.00 95.12 217 LYS A O 1
ATOM 1730 N N . GLU A 1 218 ? -25.885 9.639 4.058 1.00 97.88 218 GLU A N 1
ATOM 1731 C CA . GLU A 1 218 ? -24.771 9.501 3.120 1.00 97.88 218 GLU A CA 1
ATOM 1732 C C . GLU A 1 218 ? -24.145 10.866 2.793 1.00 97.88 218 GLU A C 1
ATOM 1734 O O . GLU A 1 218 ? -24.869 11.842 2.581 1.00 97.88 218 GLU A O 1
ATOM 1739 N N . ILE A 1 219 ? -22.811 10.923 2.766 1.00 97.81 219 ILE A N 1
ATOM 1740 C CA . ILE A 1 219 ? -22.051 12.130 2.415 1.00 97.81 219 ILE A CA 1
ATOM 1741 C C . ILE A 1 219 ? -21.056 11.789 1.314 1.00 97.81 219 ILE A C 1
ATOM 1743 O O . ILE A 1 219 ? -20.246 10.875 1.473 1.00 97.81 219 ILE A O 1
ATOM 1747 N N . LEU A 1 220 ? -21.105 12.545 0.220 1.00 98.00 220 LEU A N 1
ATOM 1748 C CA . LEU A 1 220 ? -20.158 12.463 -0.884 1.00 98.00 220 LEU A CA 1
ATOM 1749 C C . LEU A 1 220 ? -19.109 13.566 -0.741 1.00 98.00 220 LEU A C 1
ATOM 1751 O O . LEU A 1 220 ? -19.435 14.747 -0.812 1.00 98.00 220 LEU A O 1
ATOM 1755 N N . PHE A 1 221 ? -17.850 13.168 -0.619 1.00 98.00 221 PHE A N 1
ATOM 1756 C CA . PHE A 1 221 ? -16.699 14.056 -0.638 1.00 98.00 221 PHE A CA 1
ATOM 1757 C C . PHE A 1 221 ? -15.961 13.945 -1.968 1.00 98.00 221 PHE A C 1
ATOM 1759 O O . PHE A 1 221 ? -15.609 12.845 -2.403 1.00 98.00 221 PHE A O 1
ATOM 1766 N N . SER A 1 222 ? -15.654 15.093 -2.569 1.00 96.69 222 SER A N 1
ATOM 1767 C CA . SER A 1 222 ? -14.629 15.161 -3.607 1.00 96.69 222 SER A CA 1
ATOM 1768 C C . SER A 1 222 ? -13.255 15.050 -2.956 1.00 96.69 222 SER A C 1
ATOM 1770 O O . SER A 1 222 ? -12.964 15.745 -1.988 1.00 96.69 222 SER A O 1
ATOM 1772 N N . GLN A 1 223 ? -12.390 14.198 -3.495 1.00 96.62 223 GLN A N 1
ATOM 1773 C CA . GLN A 1 223 ? -10.971 14.160 -3.147 1.00 96.62 223 GLN A CA 1
ATOM 1774 C C . GLN A 1 223 ? -10.128 14.784 -4.266 1.00 96.62 223 GLN A C 1
ATOM 1776 O O . GLN A 1 223 ? -8.941 14.506 -4.383 1.00 96.62 223 GLN A O 1
ATOM 1781 N N . GLY A 1 224 ? -10.704 15.673 -5.079 1.00 94.94 224 GLY A N 1
ATOM 1782 C CA . GLY A 1 224 ? -10.000 16.341 -6.173 1.00 94.94 224 GLY A CA 1
ATOM 1783 C C . GLY A 1 224 ? -9.873 15.460 -7.415 1.00 94.94 224 GLY A C 1
ATOM 1784 O O . GLY A 1 224 ? -10.791 14.722 -7.764 1.00 94.94 224 GLY A O 1
ATOM 1785 N N . ALA A 1 225 ? -8.740 15.559 -8.113 1.00 94.62 225 ALA A N 1
ATOM 1786 C CA . ALA A 1 225 ? -8.534 14.849 -9.376 1.00 94.62 225 ALA A CA 1
ATOM 1787 C C . ALA A 1 225 ? -8.414 13.329 -9.194 1.00 94.62 225 ALA A C 1
ATOM 1789 O O . ALA A 1 225 ? -8.675 12.586 -10.136 1.00 94.62 225 ALA A O 1
ATOM 1790 N N . ILE A 1 226 ? -8.031 12.862 -7.999 1.00 94.75 226 ILE A N 1
ATOM 1791 C CA . ILE A 1 226 ? -7.877 11.430 -7.739 1.00 94.75 226 ILE A CA 1
ATOM 1792 C C . ILE A 1 226 ? -9.212 10.679 -7.714 1.00 94.75 226 ILE A C 1
ATOM 1794 O O . ILE A 1 226 ? -9.195 9.473 -7.953 1.00 94.75 226 ILE A O 1
ATOM 1798 N N . GLY A 1 227 ? -10.329 11.354 -7.400 1.00 96.88 227 GLY A N 1
ATOM 1799 C CA . GLY A 1 227 ? -11.637 10.722 -7.247 1.00 96.88 227 GLY A CA 1
ATOM 1800 C C . GLY A 1 227 ? -12.481 11.235 -6.077 1.00 96.88 227 GLY A C 1
ATOM 1801 O O . GLY A 1 227 ? -12.366 12.388 -5.662 1.00 96.88 227 GLY A O 1
ATOM 1802 N N . ASN A 1 228 ? -13.373 10.379 -5.575 1.00 97.81 228 ASN A N 1
ATOM 1803 C CA . ASN A 1 228 ? -14.361 10.690 -4.544 1.00 97.81 228 ASN A CA 1
ATOM 1804 C C . ASN A 1 228 ? -14.400 9.631 -3.436 1.00 97.81 228 ASN A C 1
ATOM 1806 O O . ASN A 1 228 ? -14.177 8.441 -3.677 1.00 97.81 228 ASN A O 1
ATOM 1810 N N . LEU A 1 229 ? -14.819 10.057 -2.244 1.00 98.06 229 LEU A N 1
ATOM 1811 C CA . LEU A 1 229 ? -15.120 9.200 -1.101 1.00 98.06 229 LEU A CA 1
ATOM 1812 C C . LEU A 1 229 ? -16.569 9.419 -0.664 1.00 98.06 229 LEU A C 1
ATOM 1814 O O . LEU A 1 229 ? -16.978 10.537 -0.383 1.00 98.06 229 LEU A O 1
ATOM 1818 N N . THR A 1 230 ? -17.351 8.347 -0.575 1.00 98.44 230 THR A N 1
ATOM 1819 C CA . THR A 1 230 ? -18.748 8.382 -0.122 1.00 98.44 230 THR A CA 1
ATOM 1820 C C . THR A 1 230 ? -18.887 7.656 1.207 1.00 98.44 230 THR A C 1
ATOM 1822 O O . THR A 1 230 ? -18.712 6.439 1.266 1.00 98.44 230 THR A O 1
ATOM 1825 N N . VAL A 1 231 ? -19.217 8.372 2.279 1.00 98.19 231 VAL A N 1
ATOM 1826 C CA . VAL A 1 231 ? -19.503 7.763 3.583 1.00 98.19 231 VAL A CA 1
ATOM 1827 C C . VAL A 1 231 ? -20.934 7.255 3.594 1.00 98.19 231 VAL A C 1
ATOM 1829 O O . VAL A 1 231 ? -21.863 8.044 3.477 1.00 98.19 231 VAL A O 1
ATOM 1832 N N . LEU A 1 232 ? -21.105 5.943 3.759 1.00 98.12 232 LEU A N 1
ATOM 1833 C CA . LEU A 1 232 ? -22.391 5.259 3.619 1.00 98.12 232 LEU A CA 1
ATOM 1834 C C . LEU A 1 232 ? -23.118 5.122 4.957 1.00 98.12 232 LEU A C 1
ATOM 1836 O O . LEU A 1 232 ? -24.325 5.330 5.049 1.00 98.12 232 LEU A O 1
ATOM 1840 N N . SER A 1 233 ? -22.398 4.721 6.007 1.00 97.69 233 SER A N 1
ATOM 1841 C CA . SER A 1 233 ? -23.016 4.415 7.296 1.00 97.69 233 SER A CA 1
ATOM 1842 C C . SER A 1 233 ? -22.046 4.529 8.467 1.00 97.69 233 SER A C 1
ATOM 1844 O O . SER A 1 233 ? -20.824 4.509 8.305 1.00 97.69 233 SER A O 1
ATOM 1846 N N . LYS A 1 234 ? -22.630 4.619 9.665 1.00 97.25 234 LYS A N 1
ATOM 1847 C CA . LYS A 1 234 ? -21.941 4.610 10.955 1.00 97.25 234 LYS A CA 1
ATOM 1848 C C . LYS A 1 234 ? -22.606 3.587 11.870 1.00 97.25 234 LYS A C 1
ATOM 1850 O O . LYS A 1 234 ? -23.804 3.695 12.128 1.00 97.25 234 LYS A O 1
ATOM 1855 N N . THR A 1 235 ? -21.836 2.656 12.415 1.00 96.81 235 THR A N 1
ATOM 1856 C CA . THR A 1 235 ? -22.277 1.725 13.463 1.00 96.81 235 THR A CA 1
ATOM 1857 C C . THR A 1 235 ? -21.504 1.982 14.752 1.00 96.81 235 THR A C 1
ATOM 1859 O O . THR A 1 235 ? -20.406 2.540 14.732 1.00 96.81 235 THR A O 1
ATOM 1862 N N . LYS A 1 236 ? -22.092 1.624 15.898 1.00 95.62 236 LYS A N 1
ATOM 1863 C CA . LYS A 1 236 ? -21.419 1.701 17.196 1.00 95.62 236 LYS A CA 1
ATOM 1864 C C . LYS A 1 236 ? -21.666 0.423 17.980 1.00 95.62 236 LYS A C 1
ATOM 1866 O O . LYS A 1 236 ? -22.806 0.134 18.329 1.00 95.62 236 LYS A O 1
ATOM 1871 N N . GLU A 1 237 ? -20.597 -0.298 18.283 1.00 94.94 237 GLU A N 1
ATOM 1872 C CA . GLU A 1 237 ? -20.635 -1.574 18.998 1.00 94.94 237 GLU A CA 1
ATOM 1873 C C . GLU A 1 237 ? -19.500 -1.609 20.020 1.00 94.94 237 GLU A C 1
ATOM 1875 O O . GLU A 1 237 ? -18.374 -1.227 19.717 1.00 94.94 237 GLU A O 1
ATOM 1880 N N . ASN A 1 238 ? -19.794 -2.020 21.257 1.00 92.81 238 ASN A N 1
ATOM 1881 C CA . ASN A 1 238 ? -18.803 -2.130 22.340 1.00 92.81 238 ASN A CA 1
ATOM 1882 C C . ASN A 1 238 ? -17.936 -0.868 22.544 1.00 92.81 238 ASN A C 1
ATOM 1884 O O . ASN A 1 238 ? -16.764 -0.955 22.888 1.00 92.81 238 ASN A O 1
ATOM 1888 N N . GLY A 1 239 ? -18.516 0.317 22.321 1.00 90.38 239 GLY A N 1
ATOM 1889 C CA . GLY A 1 239 ? -17.819 1.601 2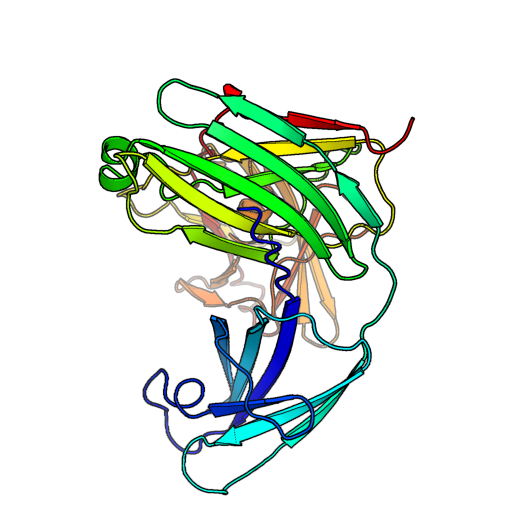2.449 1.00 90.38 239 GLY A CA 1
ATOM 1890 C C . GLY A 1 239 ? -17.035 2.043 21.209 1.00 90.38 239 GLY A C 1
ATOM 1891 O O . GLY A 1 239 ? -16.709 3.223 21.123 1.00 90.38 239 GLY A O 1
ATOM 1892 N N . VAL A 1 240 ? -16.829 1.168 20.225 1.00 95.12 240 VAL A N 1
ATOM 1893 C CA . VAL A 1 240 ? -16.129 1.473 18.971 1.00 95.12 240 VAL A CA 1
ATOM 1894 C C . VAL A 1 240 ? -17.122 1.982 17.935 1.00 95.12 240 VAL A C 1
ATOM 1896 O O . VAL A 1 240 ? -18.168 1.373 17.707 1.00 95.12 240 VAL A O 1
ATOM 1899 N N . THR A 1 241 ? -16.797 3.104 17.299 1.00 97.12 241 THR A N 1
ATOM 1900 C CA . THR A 1 241 ? -17.569 3.649 16.178 1.00 97.12 241 THR A CA 1
ATOM 1901 C C . THR A 1 241 ? -16.908 3.246 14.868 1.00 97.12 241 THR A C 1
ATOM 1903 O O . THR A 1 241 ? -15.734 3.539 14.669 1.00 97.12 241 THR A O 1
ATOM 1906 N N . THR A 1 242 ? -17.653 2.610 13.967 1.00 97.56 242 THR A N 1
ATOM 1907 C CA . THR A 1 242 ? -17.146 2.163 12.663 1.00 97.56 242 THR A CA 1
ATOM 1908 C C . THR A 1 242 ? -17.894 2.870 11.546 1.00 97.56 242 THR A C 1
ATOM 1910 O O . THR A 1 242 ? -19.125 2.870 11.522 1.00 97.56 242 THR A O 1
ATOM 1913 N N . PHE A 1 243 ? -17.156 3.455 10.607 1.00 98.12 243 PHE A N 1
ATOM 1914 C CA . PHE A 1 243 ? -17.716 4.013 9.381 1.00 98.12 243 PHE A CA 1
ATOM 1915 C C . PHE A 1 243 ? -17.500 3.049 8.228 1.00 98.12 243 PHE A C 1
ATOM 1917 O O . PHE A 1 243 ? -16.388 2.559 8.051 1.00 98.12 243 PHE A O 1
ATOM 1924 N N . THR A 1 244 ? -18.547 2.813 7.438 1.00 98.25 244 THR A N 1
ATOM 1925 C CA . THR A 1 244 ? -18.443 2.126 6.145 1.00 98.25 244 THR A CA 1
ATOM 1926 C C . THR A 1 244 ? -18.548 3.162 5.037 1.00 98.25 244 THR A C 1
ATOM 1928 O O . THR A 1 244 ? -19.437 4.015 5.064 1.00 98.25 244 THR A O 1
ATOM 1931 N N . TYR A 1 245 ? -17.642 3.103 4.069 1.00 98.06 245 TYR A N 1
ATOM 1932 C CA . TYR A 1 245 ? -17.550 4.077 2.987 1.00 98.06 245 TYR A CA 1
ATOM 1933 C C . TYR A 1 245 ? -17.058 3.427 1.695 1.00 98.06 245 TYR A C 1
ATOM 1935 O O . TYR A 1 245 ? -16.487 2.338 1.704 1.00 98.06 245 TYR A O 1
ATOM 1943 N N . LYS A 1 246 ? -17.305 4.095 0.573 1.00 97.56 246 LYS A N 1
ATOM 1944 C CA . LYS A 1 246 ? -16.905 3.690 -0.775 1.00 97.56 246 LYS A CA 1
ATOM 1945 C C . LYS A 1 246 ? -15.945 4.729 -1.345 1.00 97.56 246 LYS A C 1
ATOM 1947 O O . LYS A 1 246 ? -16.116 5.914 -1.083 1.00 97.56 246 LYS A O 1
ATOM 1952 N N . VAL A 1 247 ? -14.974 4.302 -2.141 1.00 96.81 247 VAL A N 1
ATOM 1953 C CA . VAL A 1 247 ? -14.069 5.199 -2.879 1.00 96.81 247 VAL A CA 1
ATOM 1954 C C . VAL A 1 247 ? -14.147 4.937 -4.378 1.00 96.81 247 VAL A C 1
ATOM 1956 O O . VAL A 1 247 ? -14.315 3.799 -4.815 1.00 96.81 247 VAL A O 1
ATOM 1959 N N . GLU A 1 248 ? -14.045 5.978 -5.189 1.00 95.94 248 GLU A N 1
ATOM 1960 C CA . GLU A 1 248 ? -14.116 5.885 -6.649 1.00 95.94 248 GLU A CA 1
ATOM 1961 C C . GLU A 1 248 ? -13.075 6.800 -7.264 1.00 95.94 248 GLU A C 1
ATOM 1963 O O . GLU A 1 248 ? -13.165 8.009 -7.097 1.00 95.94 248 GLU A O 1
ATOM 1968 N N . GLY A 1 249 ? -12.103 6.230 -7.977 1.00 94.19 249 GLY A N 1
ATOM 1969 C CA . GLY A 1 249 ? -11.029 7.000 -8.587 1.00 94.19 249 GLY A CA 1
ATOM 1970 C C . GLY A 1 249 ? -9.797 6.163 -8.915 1.00 94.19 249 GLY A C 1
ATOM 1971 O O . GLY A 1 249 ? -9.872 4.938 -8.995 1.00 94.19 249 GLY A O 1
ATOM 1972 N N . GLU A 1 250 ? -8.660 6.837 -9.045 1.00 90.75 250 GLU A N 1
ATOM 1973 C CA . GLU A 1 250 ? -7.420 6.284 -9.616 1.00 90.75 250 GLU A CA 1
ATOM 1974 C C . GLU A 1 250 ? -6.529 5.565 -8.581 1.00 90.75 250 GLU A C 1
ATOM 1976 O O . GLU A 1 250 ? -5.668 4.747 -8.919 1.00 90.75 250 GLU A O 1
ATOM 1981 N N . ASP A 1 251 ? -6.746 5.829 -7.289 1.00 90.62 251 ASP A N 1
ATOM 1982 C CA . ASP A 1 251 ? -6.028 5.168 -6.196 1.00 90.62 251 ASP A CA 1
ATOM 1983 C C . ASP A 1 251 ? -6.940 4.914 -4.998 1.00 90.62 251 ASP A C 1
ATOM 1985 O O . ASP A 1 251 ? -7.076 5.740 -4.094 1.00 90.62 251 ASP A O 1
ATOM 1989 N N . LEU A 1 252 ? -7.600 3.759 -5.003 1.00 91.81 252 LEU A N 1
ATOM 1990 C CA . LEU A 1 252 ? -8.597 3.424 -3.987 1.00 91.81 252 LEU A CA 1
ATOM 1991 C C . LEU A 1 252 ? -7.998 3.379 -2.577 1.00 91.81 252 LEU A C 1
ATOM 1993 O O . LEU A 1 252 ? -8.629 3.832 -1.629 1.00 91.81 252 LEU A O 1
ATOM 1997 N N . TYR A 1 253 ? -6.776 2.867 -2.420 1.00 89.38 253 TYR A N 1
ATOM 1998 C CA . TYR A 1 253 ? -6.189 2.724 -1.091 1.00 89.38 253 TYR A CA 1
ATOM 1999 C C . TYR A 1 253 ? -5.786 4.075 -0.499 1.00 89.38 253 TYR A C 1
ATOM 2001 O O . TYR A 1 253 ? -6.147 4.371 0.641 1.00 89.38 253 TYR A O 1
ATOM 2009 N N . ARG A 1 254 ? -5.093 4.924 -1.271 1.00 91.19 254 ARG A N 1
ATOM 2010 C CA . ARG A 1 254 ? -4.710 6.264 -0.801 1.00 91.19 254 ARG A CA 1
ATOM 2011 C C . ARG A 1 254 ? -5.935 7.123 -0.490 1.00 91.19 254 ARG A C 1
ATOM 2013 O O . ARG A 1 254 ? -5.960 7.789 0.543 1.00 91.19 254 ARG A O 1
ATOM 2020 N N . GLN A 1 255 ? -6.967 7.040 -1.330 1.00 94.69 255 GLN A N 1
ATOM 2021 C CA . GLN A 1 255 ? -8.269 7.657 -1.072 1.00 94.69 255 GLN A CA 1
ATOM 2022 C C . GLN A 1 255 ? -8.890 7.153 0.232 1.00 94.69 255 GLN A C 1
ATOM 2024 O O . GLN A 1 255 ? -9.324 7.952 1.062 1.00 94.69 255 GLN A O 1
ATOM 2029 N N . ALA A 1 256 ? -8.871 5.835 0.453 1.00 94.44 256 ALA A N 1
ATOM 2030 C CA . ALA A 1 256 ? -9.508 5.221 1.608 1.00 94.44 256 ALA A CA 1
ATOM 2031 C C . ALA A 1 256 ? -8.823 5.544 2.944 1.00 94.44 256 ALA A C 1
ATOM 2033 O O . ALA A 1 256 ? -9.496 5.569 3.976 1.00 94.44 256 ALA A O 1
ATOM 2034 N N . ILE A 1 257 ? -7.508 5.786 2.960 1.00 92.56 257 ILE A N 1
ATOM 2035 C CA . ILE A 1 257 ? -6.794 6.152 4.195 1.00 92.56 257 ILE A CA 1
ATOM 2036 C C . ILE A 1 257 ? -6.903 7.644 4.531 1.00 92.56 257 ILE A C 1
ATOM 2038 O O . ILE A 1 257 ? -6.771 7.999 5.706 1.00 92.56 257 ILE A O 1
ATOM 2042 N N . ALA A 1 258 ? -7.195 8.496 3.544 1.00 93.56 258 ALA A N 1
ATOM 2043 C CA . ALA A 1 258 ? -7.298 9.951 3.659 1.00 93.56 258 ALA A CA 1
ATOM 2044 C C . ALA A 1 258 ? -8.633 10.418 4.277 1.00 93.56 258 ALA A C 1
ATOM 2046 O O . ALA A 1 258 ? -9.325 11.273 3.736 1.00 93.56 258 ALA A O 1
ATOM 2047 N N . PHE A 1 259 ? -9.014 9.835 5.409 1.00 92.19 259 PHE A N 1
ATOM 2048 C CA . PHE A 1 259 ? -10.296 10.061 6.079 1.00 92.19 259 PHE A CA 1
ATOM 2049 C C . PHE A 1 259 ? -10.091 10.034 7.598 1.00 92.19 259 PHE A C 1
ATOM 2051 O O . PHE A 1 259 ? -9.495 9.089 8.118 1.00 92.19 259 PHE A O 1
ATOM 2058 N N . TRP A 1 260 ? -10.552 11.052 8.321 1.00 96.31 260 TRP A N 1
ATOM 2059 C CA . TRP A 1 260 ? -10.491 11.115 9.788 1.00 96.31 260 TRP A CA 1
ATOM 2060 C C . TRP A 1 260 ? -11.686 11.883 10.356 1.00 96.31 260 TRP A C 1
ATOM 2062 O O . TRP A 1 260 ? -12.516 12.405 9.608 1.00 96.31 260 TRP A O 1
ATOM 2072 N N . LEU A 1 261 ? -11.782 11.920 11.687 1.00 97.81 261 LEU A N 1
ATOM 2073 C CA . LEU A 1 261 ? -12.849 12.627 12.388 1.00 97.81 261 LEU A CA 1
ATOM 2074 C C . LEU A 1 261 ? -12.311 13.885 13.062 1.00 97.81 261 LEU A C 1
ATOM 2076 O O . LEU A 1 261 ? -11.193 13.896 13.582 1.00 97.81 261 LEU A O 1
ATOM 2080 N N . GLU A 1 262 ? -13.137 14.922 13.100 1.00 97.75 262 GLU A N 1
ATOM 2081 C CA . GLU A 1 262 ? -12.855 16.163 13.816 1.00 97.75 262 GLU A CA 1
ATOM 2082 C C . GLU A 1 262 ? -14.061 16.632 14.621 1.00 97.75 262 GLU A C 1
ATOM 2084 O O . GLU A 1 262 ? -15.201 16.284 14.310 1.00 97.75 262 GLU A O 1
ATOM 2089 N N . ASP A 1 263 ? -13.801 17.464 15.625 1.00 96.88 263 ASP A N 1
ATOM 2090 C CA . ASP A 1 263 ? -14.823 18.295 16.261 1.00 96.88 263 ASP A CA 1
ATOM 2091 C C . ASP A 1 263 ? -14.911 19.702 15.622 1.00 96.88 263 ASP A C 1
ATOM 2093 O O . ASP A 1 263 ? -14.151 20.034 14.695 1.00 96.88 263 ASP A O 1
ATOM 2097 N N . ALA A 1 264 ? -15.848 20.551 16.066 1.00 94.88 264 ALA A N 1
ATOM 2098 C CA . ALA A 1 264 ? -15.961 21.929 15.573 1.00 94.88 264 ALA A CA 1
ATOM 2099 C C . ALA A 1 264 ? -14.736 22.794 15.909 1.00 94.88 264 ALA A C 1
ATOM 2101 O O . ALA A 1 264 ? -14.470 23.766 15.200 1.00 94.88 264 ALA A O 1
ATOM 2102 N N . ALA A 1 265 ? -13.980 22.446 16.955 1.00 95.25 265 ALA A N 1
ATOM 2103 C CA . ALA A 1 265 ? -12.745 23.134 17.322 1.00 95.25 265 ALA A CA 1
ATOM 2104 C C . ALA A 1 265 ? -11.546 22.717 16.447 1.00 95.25 265 ALA A C 1
ATOM 2106 O O . ALA A 1 265 ? -10.500 23.363 16.499 1.00 95.25 265 ALA A O 1
ATOM 2107 N N . GLY A 1 266 ? -11.699 21.673 15.625 1.00 93.50 266 GLY A N 1
ATOM 2108 C CA . GLY A 1 266 ? -10.638 21.132 14.777 1.00 93.50 266 GLY A CA 1
ATOM 2109 C C . GLY A 1 266 ? -9.736 20.128 15.495 1.00 93.50 266 GLY A C 1
ATOM 2110 O O . GLY A 1 266 ? -8.666 19.801 14.985 1.00 93.50 266 GLY A O 1
ATOM 2111 N N . THR A 1 267 ? -10.137 19.616 16.663 1.00 95.94 267 THR A N 1
ATOM 2112 C CA . THR A 1 267 ? -9.426 18.509 17.306 1.00 95.94 267 THR A CA 1
ATOM 2113 C C . THR A 1 267 ? -9.583 17.269 16.443 1.00 95.94 267 THR A C 1
ATOM 2115 O O . THR A 1 267 ? -10.700 16.824 16.176 1.00 95.94 267 THR A O 1
ATOM 2118 N N . ARG A 1 268 ? -8.459 16.697 16.017 1.00 95.12 268 ARG A N 1
ATOM 2119 C CA . ARG A 1 268 ? -8.419 15.492 15.191 1.00 95.12 268 ARG A CA 1
ATOM 2120 C C . ARG A 1 268 ? -8.489 14.226 16.044 1.00 95.12 268 ARG A C 1
ATOM 2122 O O . ARG A 1 268 ? -7.780 14.097 17.040 1.00 95.12 268 ARG A O 1
ATOM 2129 N N . TYR A 1 269 ? -9.310 13.276 15.607 1.00 94.25 269 TYR A N 1
ATOM 2130 C CA . TYR A 1 269 ? -9.458 11.950 16.199 1.00 94.25 269 TYR A CA 1
ATOM 2131 C C . TYR A 1 269 ? -8.989 10.907 15.186 1.00 94.25 269 TYR A C 1
ATOM 2133 O O . TYR A 1 269 ? -9.578 10.741 14.113 1.00 94.25 269 TYR A O 1
ATOM 2141 N N . GLU A 1 270 ? -7.901 10.223 15.529 1.00 88.56 270 GLU A N 1
ATOM 2142 C CA . GLU A 1 270 ? -7.339 9.158 14.703 1.00 88.56 270 GLU A CA 1
ATOM 2143 C C . GLU A 1 270 ? -8.130 7.861 14.861 1.00 88.56 270 GLU A C 1
ATOM 2145 O O . GLU A 1 270 ? -8.723 7.581 15.904 1.00 88.56 270 GLU A O 1
ATOM 2150 N N . SER A 1 271 ? -8.112 7.055 13.808 1.00 91.56 271 SER A N 1
ATOM 2151 C CA . SER A 1 271 ? -8.647 5.698 13.830 1.00 91.56 271 SER A CA 1
ATOM 2152 C C . SER A 1 271 ? -7.759 4.738 14.606 1.00 91.56 271 SER A C 1
ATOM 2154 O O . SER A 1 271 ? -6.540 4.898 14.638 1.00 91.56 271 SER A O 1
ATOM 2156 N N . ASP A 1 272 ? -8.354 3.647 15.074 1.00 83.00 272 ASP A N 1
ATOM 2157 C CA . ASP A 1 272 ? -7.656 2.577 15.792 1.00 83.00 272 ASP A CA 1
ATOM 2158 C C . ASP A 1 272 ? -6.752 1.725 14.878 1.00 83.00 272 ASP A C 1
ATOM 2160 O O . ASP A 1 272 ? -5.950 0.926 15.358 1.00 83.00 272 ASP A O 1
ATOM 2164 N N . GLY A 1 273 ? -6.881 1.862 13.554 1.00 81.81 273 GLY A N 1
ATOM 2165 C CA . GLY A 1 273 ? -6.124 1.082 12.579 1.00 81.81 273 GLY A CA 1
ATOM 2166 C C . GLY A 1 273 ? -6.304 1.555 11.133 1.00 81.81 273 GLY A C 1
ATOM 2167 O O . GLY A 1 273 ? -6.971 2.563 10.882 1.00 81.81 273 GLY A O 1
ATOM 2168 N N . PRO A 1 274 ? -5.698 0.847 10.162 1.00 84.31 274 PRO A N 1
ATOM 2169 C CA . PRO A 1 274 ? -5.844 1.170 8.748 1.00 84.31 274 PRO A CA 1
ATOM 2170 C C . PRO A 1 274 ? -7.286 0.957 8.272 1.00 84.31 274 PRO A C 1
ATOM 2172 O O . PRO A 1 274 ? -8.069 0.239 8.892 1.00 84.31 274 PRO A O 1
ATOM 2175 N N . ALA A 1 275 ? -7.615 1.551 7.126 1.00 90.25 275 ALA A N 1
ATOM 2176 C CA . ALA A 1 275 ? -8.844 1.229 6.415 1.00 90.25 275 ALA A CA 1
ATOM 2177 C C . ALA A 1 275 ? -8.836 -0.252 6.004 1.00 90.25 275 ALA A C 1
ATOM 2179 O O . ALA A 1 275 ? -7.887 -0.711 5.367 1.00 90.25 275 ALA A O 1
ATOM 2180 N N . LEU A 1 276 ? -9.889 -0.988 6.353 1.00 90.69 276 LEU A N 1
ATOM 2181 C CA . LEU A 1 276 ? -10.050 -2.399 6.006 1.00 90.69 276 LEU A CA 1
ATOM 2182 C C . LEU A 1 276 ? -11.045 -2.527 4.864 1.00 90.69 276 LEU A C 1
ATOM 2184 O O . LEU A 1 276 ? -12.148 -1.996 4.955 1.00 90.69 276 LEU A O 1
ATOM 2188 N N . ARG A 1 277 ? -10.682 -3.226 3.788 1.00 91.44 277 ARG A N 1
ATOM 2189 C CA . ARG A 1 277 ? -11.625 -3.488 2.697 1.00 91.44 277 ARG A CA 1
ATOM 2190 C C . ARG A 1 277 ? -12.758 -4.383 3.197 1.00 91.44 277 ARG A C 1
ATOM 2192 O O . ARG A 1 277 ? -12.511 -5.356 3.901 1.00 91.44 277 ARG A O 1
ATOM 2199 N N . VAL A 1 278 ? -13.988 -4.077 2.797 1.00 93.12 278 VAL A N 1
ATOM 2200 C CA . VAL A 1 278 ? -15.144 -4.936 3.065 1.00 93.12 278 VAL A CA 1
ATOM 2201 C C . VAL A 1 278 ? -15.074 -6.164 2.161 1.00 93.12 278 VAL A C 1
ATOM 2203 O O . VAL A 1 278 ? -14.968 -6.036 0.935 1.00 93.12 278 VAL A O 1
ATOM 2206 N N . ASP A 1 279 ? -15.159 -7.351 2.759 1.00 88.31 279 ASP A N 1
ATOM 2207 C CA . ASP A 1 279 ? -15.109 -8.622 2.040 1.00 88.31 279 ASP A CA 1
ATOM 2208 C C . ASP A 1 279 ? -16.146 -8.691 0.912 1.00 88.31 279 ASP A C 1
ATOM 2210 O O . ASP A 1 279 ? -17.302 -8.292 1.053 1.00 88.31 279 ASP A O 1
ATOM 2214 N N . GLY A 1 280 ? -15.717 -9.207 -0.241 1.00 86.56 280 GLY A N 1
ATOM 2215 C CA . GLY A 1 280 ? -16.562 -9.324 -1.433 1.00 86.56 280 GLY A CA 1
ATOM 2216 C C . GLY A 1 280 ? -16.791 -8.016 -2.197 1.00 86.56 280 GLY A C 1
ATOM 2217 O O . GLY A 1 280 ? -17.447 -8.044 -3.236 1.00 86.56 280 GLY A O 1
ATOM 2218 N N . THR A 1 281 ? -16.236 -6.890 -1.743 1.00 90.81 281 THR A N 1
ATOM 2219 C CA . THR A 1 281 ? -16.335 -5.602 -2.443 1.00 90.81 281 THR A CA 1
ATOM 2220 C C . THR A 1 281 ? -15.021 -5.222 -3.128 1.00 90.81 281 THR A C 1
ATOM 2222 O O . THR A 1 281 ? -13.936 -5.667 -2.748 1.00 90.81 281 THR A O 1
ATOM 2225 N N . VAL A 1 282 ? -15.113 -4.379 -4.159 1.00 89.31 282 VAL A N 1
ATOM 2226 C CA . VAL A 1 282 ? -13.937 -3.840 -4.861 1.00 89.31 282 VAL A CA 1
ATOM 2227 C C . VAL A 1 282 ? -13.411 -2.592 -4.159 1.00 89.31 282 VAL A C 1
ATOM 2229 O O . VAL A 1 282 ? -12.203 -2.448 -4.001 1.00 89.31 282 VAL A O 1
ATOM 2232 N N . ASN A 1 283 ? -14.301 -1.705 -3.720 1.00 93.25 283 ASN A N 1
ATOM 2233 C CA . ASN A 1 283 ? -13.952 -0.344 -3.325 1.00 93.25 283 ASN A CA 1
ATOM 2234 C C . ASN A 1 283 ? -14.673 0.155 -2.066 1.00 93.25 283 ASN A C 1
ATOM 2236 O O . ASN A 1 283 ? -14.751 1.366 -1.859 1.00 93.25 283 ASN A O 1
ATOM 2240 N N . GLN A 1 284 ? -15.214 -0.750 -1.245 1.00 95.94 284 GLN A N 1
ATOM 2241 C CA . GLN A 1 284 ? -15.759 -0.381 0.058 1.00 95.94 284 GLN A CA 1
ATOM 2242 C C . GLN A 1 284 ? -14.778 -0.715 1.170 1.00 95.94 284 GLN A C 1
ATOM 2244 O O . GLN A 1 284 ? -14.097 -1.741 1.141 1.00 95.94 284 GLN A O 1
ATOM 2249 N N . TYR A 1 285 ? -14.739 0.167 2.159 1.00 96.31 285 TYR A N 1
ATOM 2250 C CA . TYR A 1 285 ? -13.818 0.118 3.275 1.00 96.31 285 TYR A CA 1
ATOM 2251 C C . TYR A 1 285 ? -14.535 0.429 4.585 1.00 96.31 285 TYR A C 1
ATOM 2253 O O . TYR A 1 285 ? -15.588 1.071 4.612 1.00 96.31 285 TYR A O 1
ATOM 2261 N N . GLN A 1 286 ? -13.933 -0.030 5.675 1.00 97.00 286 GLN A N 1
ATOM 2262 C CA . GLN A 1 286 ? -14.321 0.255 7.041 1.00 97.00 286 GLN A CA 1
ATOM 2263 C C . GLN A 1 286 ? -13.163 0.882 7.804 1.00 97.00 286 GLN A C 1
ATOM 2265 O O . GLN A 1 286 ? -12.010 0.472 7.654 1.00 97.00 286 GLN A O 1
ATOM 2270 N N . LYS A 1 287 ? -13.483 1.864 8.648 1.00 96.06 287 LYS A N 1
ATOM 2271 C CA . LYS A 1 287 ? -12.518 2.484 9.559 1.00 96.06 287 LYS A CA 1
ATOM 2272 C C . LYS A 1 287 ? -13.148 2.703 10.930 1.00 96.06 287 LYS A C 1
ATOM 2274 O O . LYS A 1 287 ? -14.277 3.193 11.028 1.00 96.06 287 LYS A O 1
ATOM 2279 N N . SER A 1 288 ? -12.406 2.321 11.963 1.00 95.56 288 SER A N 1
ATOM 2280 C CA . SER A 1 288 ? -12.893 2.207 13.341 1.00 95.56 288 SER A CA 1
ATOM 2281 C C . SER A 1 288 ? -12.212 3.210 14.260 1.00 95.56 288 SER A C 1
ATOM 2283 O O . SER A 1 288 ? -11.026 3.495 14.100 1.00 95.56 288 SER A O 1
ATOM 2285 N N . PHE A 1 289 ? -12.974 3.736 15.215 1.00 95.75 289 PHE A N 1
ATOM 2286 C CA . PHE A 1 289 ? -12.545 4.766 16.154 1.00 95.75 289 PHE A CA 1
ATOM 2287 C C . PHE A 1 289 ? -13.042 4.436 17.564 1.00 95.75 289 PHE A C 1
ATOM 2289 O O . PHE A 1 289 ? -14.252 4.414 17.818 1.00 95.75 289 PHE A O 1
ATOM 2296 N N . SER A 1 290 ? -12.110 4.241 18.495 1.00 92.62 290 SER A N 1
ATOM 2297 C CA . SER A 1 290 ? -12.396 4.062 19.922 1.00 92.62 290 SER A CA 1
ATOM 2298 C C . SER A 1 290 ? -12.624 5.396 20.631 1.00 92.62 290 SER A C 1
ATOM 2300 O O . SER A 1 290 ? -13.270 5.451 21.677 1.00 92.62 290 SER A O 1
ATOM 2302 N N . LYS A 1 291 ? -12.122 6.493 20.052 1.00 94.56 291 LYS A N 1
ATOM 2303 C CA . LYS A 1 291 ? -12.361 7.867 20.506 1.00 94.56 291 LYS A CA 1
ATOM 2304 C C . LYS A 1 291 ? -13.018 8.653 19.380 1.00 94.56 291 LYS A C 1
ATOM 2306 O O . LYS A 1 291 ? -12.493 8.704 18.274 1.00 94.56 291 LYS A O 1
ATOM 2311 N N . THR A 1 292 ? -14.150 9.283 19.670 1.00 95.56 292 THR A N 1
ATOM 2312 C CA . THR A 1 292 ? -14.875 10.119 18.709 1.00 95.56 292 THR A CA 1
ATOM 2313 C C . THR A 1 292 ? -15.304 11.432 19.354 1.00 95.56 292 THR A C 1
ATOM 2315 O O . THR A 1 292 ? -15.553 11.443 20.565 1.00 95.56 292 THR A O 1
ATOM 2318 N N . PRO A 1 293 ? -15.499 12.495 18.558 1.00 95.38 293 PRO A N 1
ATOM 2319 C CA . PRO A 1 293 ? -16.251 13.664 18.994 1.00 95.38 293 PRO A CA 1
ATOM 2320 C C . PRO A 1 293 ? -17.646 13.292 19.536 1.00 95.38 293 PRO A C 1
ATOM 2322 O O . PRO A 1 293 ? -18.183 12.222 19.198 1.00 95.38 293 PRO A O 1
ATOM 2325 N N . PRO A 1 294 ? -18.274 14.176 20.333 1.00 93.56 294 PRO A N 1
ATOM 2326 C CA . PRO A 1 294 ? -19.708 14.127 20.601 1.00 93.56 294 PRO A CA 1
ATOM 2327 C C . PRO A 1 294 ? -20.520 14.031 19.303 1.00 93.56 294 PRO A C 1
ATOM 2329 O O . PRO A 1 294 ? -20.133 14.566 18.268 1.00 93.56 294 PRO A O 1
ATOM 2332 N N . ALA A 1 295 ? -21.654 13.328 19.330 1.00 90.12 295 ALA A N 1
ATOM 2333 C CA . ALA A 1 295 ? -22.413 13.036 18.111 1.00 90.12 295 ALA A CA 1
ATOM 2334 C C . ALA A 1 295 ? -22.953 14.295 17.409 1.00 90.12 295 ALA A C 1
ATOM 2336 O O . ALA A 1 295 ? -23.070 14.313 16.188 1.00 90.12 295 ALA A O 1
ATOM 2337 N N . ASP A 1 296 ? -23.278 15.328 18.179 1.00 93.25 296 ASP A N 1
ATOM 2338 C CA . ASP A 1 296 ? -23.717 16.643 17.722 1.00 93.25 296 ASP A CA 1
ATOM 2339 C C . ASP A 1 296 ? -22.562 17.557 17.291 1.00 93.25 296 ASP A C 1
ATOM 2341 O O . ASP A 1 296 ? -22.820 18.637 16.761 1.00 93.25 296 ASP A O 1
ATOM 2345 N N . ASP A 1 297 ? -21.319 17.109 17.448 1.00 96.31 297 ASP A N 1
ATOM 2346 C CA . ASP A 1 297 ? -20.093 17.824 17.095 1.00 96.31 297 ASP A CA 1
ATOM 2347 C C . ASP A 1 297 ? -19.151 16.962 16.236 1.00 96.31 297 ASP A C 1
ATOM 2349 O O . ASP A 1 297 ? -17.942 17.142 16.210 1.00 96.31 297 ASP A O 1
ATOM 2353 N N . LEU A 1 298 ? -19.702 15.963 15.548 1.00 97.62 298 LEU A N 1
ATOM 2354 C CA . LEU A 1 298 ? -18.943 15.013 14.746 1.00 97.62 298 LEU A CA 1
ATOM 2355 C C . LEU A 1 298 ? -18.831 15.496 13.301 1.00 97.62 298 LEU A C 1
ATOM 2357 O O . LEU A 1 298 ? -19.829 15.549 12.578 1.00 97.62 298 LEU A O 1
ATOM 2361 N N . TYR A 1 299 ? -17.605 15.750 12.864 1.00 98.00 299 TYR A N 1
ATOM 2362 C CA . TYR A 1 299 ? -17.277 16.057 11.481 1.00 98.00 299 TYR A CA 1
ATOM 2363 C C . TYR A 1 299 ? -16.429 14.956 10.867 1.00 98.00 299 TYR A C 1
ATOM 2365 O O . TYR A 1 299 ? -15.577 14.354 11.521 1.00 98.00 299 TYR A O 1
ATOM 2373 N N . ILE A 1 300 ? -16.674 14.721 9.588 1.00 97.69 300 ILE A N 1
ATOM 2374 C CA . ILE A 1 300 ? -15.858 13.873 8.739 1.00 97.69 300 ILE A CA 1
ATOM 2375 C C . ILE A 1 300 ? -15.013 14.786 7.870 1.00 97.69 300 ILE A C 1
ATOM 2377 O O . ILE A 1 300 ? -15.551 15.693 7.233 1.00 97.69 300 ILE A O 1
ATOM 2381 N N . THR A 1 301 ? -13.714 14.509 7.833 1.00 97.44 301 THR A N 1
ATOM 2382 C CA . THR A 1 301 ? -12.758 15.293 7.060 1.00 97.44 301 THR A CA 1
ATOM 2383 C C . THR A 1 301 ? -11.976 14.394 6.108 1.00 97.44 301 THR A C 1
ATOM 2385 O O . THR A 1 301 ? -11.570 13.279 6.455 1.00 97.44 301 THR A O 1
ATOM 2388 N N . THR A 1 302 ? -11.753 14.897 4.899 1.00 97.00 302 THR A N 1
ATOM 2389 C CA . THR A 1 302 ? -10.865 14.319 3.892 1.00 97.00 302 THR A CA 1
ATOM 2390 C C . THR A 1 302 ? -10.027 15.407 3.219 1.00 97.00 302 THR A C 1
ATOM 2392 O O . THR A 1 302 ? -10.136 16.585 3.562 1.00 97.00 302 THR A O 1
ATOM 2395 N N . VAL A 1 303 ? -9.157 15.018 2.284 1.00 95.81 303 VAL A N 1
ATOM 2396 C CA . VAL A 1 303 ? -8.291 15.941 1.545 1.00 95.81 303 VAL A CA 1
ATOM 2397 C C . VAL A 1 303 ? -8.405 15.772 0.043 1.00 95.81 303 VAL A C 1
ATOM 2399 O O . VAL A 1 303 ? -8.568 14.660 -0.459 1.00 95.81 303 VAL A O 1
ATOM 2402 N N . SER A 1 304 ? -8.212 16.876 -0.673 1.00 94.62 304 SER A N 1
ATOM 2403 C CA . SER A 1 304 ? -7.962 16.858 -2.107 1.00 94.62 304 SER A CA 1
ATOM 2404 C C . SER A 1 304 ? -6.599 16.235 -2.416 1.00 94.62 304 SER A C 1
ATOM 2406 O O . SER A 1 304 ? -5.605 16.545 -1.756 1.00 94.62 304 SER A O 1
ATOM 2408 N N . MET A 1 305 ? -6.527 15.422 -3.459 1.00 93.75 305 MET A N 1
ATOM 2409 C CA . MET A 1 305 ? -5.318 14.778 -3.948 1.00 93.75 305 MET A CA 1
ATOM 2410 C C . MET A 1 305 ? -5.269 14.840 -5.472 1.00 93.75 305 MET A C 1
ATOM 2412 O O . MET A 1 305 ? -6.290 14.770 -6.163 1.00 93.75 305 MET A O 1
ATOM 2416 N N . ASP A 1 306 ? -4.050 14.925 -5.988 1.00 92.69 306 ASP A N 1
ATOM 2417 C CA . ASP A 1 306 ? -3.790 14.797 -7.414 1.00 92.69 306 ASP A CA 1
ATOM 2418 C C . ASP A 1 306 ? -3.910 13.334 -7.849 1.00 92.69 306 ASP A C 1
ATOM 2420 O O . ASP A 1 306 ? -3.581 12.408 -7.096 1.00 92.69 306 ASP A O 1
ATOM 2424 N N . ALA A 1 307 ? -4.361 13.128 -9.086 1.00 92.25 307 ALA A N 1
ATOM 2425 C CA . ALA A 1 307 ? -4.310 11.817 -9.712 1.00 92.25 307 ALA 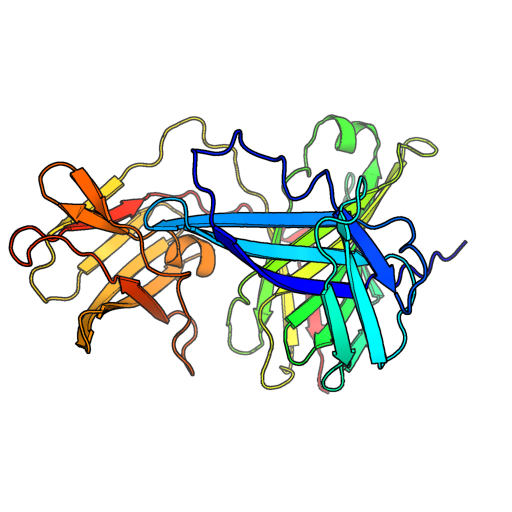A CA 1
ATOM 2426 C C . ALA A 1 307 ? -2.843 11.381 -9.921 1.00 92.25 307 ALA A C 1
ATOM 2428 O O . ALA A 1 307 ? -1.977 12.228 -10.170 1.00 92.25 307 ALA A O 1
ATOM 2429 N N . PRO A 1 308 ? -2.534 10.076 -9.820 1.00 93.06 308 PRO A N 1
ATOM 2430 C CA . PRO A 1 308 ? -1.223 9.571 -10.205 1.00 93.06 308 PRO A CA 1
ATOM 2431 C C . PRO A 1 308 ? -0.956 9.825 -11.693 1.00 93.06 308 PRO A C 1
ATOM 2433 O O . PRO A 1 308 ? -1.858 9.745 -12.526 1.00 93.06 308 PRO A O 1
ATOM 2436 N N . ASN A 1 309 ? 0.309 10.047 -12.040 1.00 93.38 309 ASN A N 1
ATOM 2437 C CA . ASN A 1 309 ? 0.750 9.987 -13.427 1.00 93.38 309 ASN A CA 1
ATOM 2438 C C . ASN A 1 309 ? 1.021 8.522 -13.777 1.00 93.38 309 ASN A C 1
ATOM 2440 O O . ASN A 1 309 ? 1.902 7.896 -13.183 1.00 93.38 309 ASN A O 1
ATOM 2444 N N . TYR A 1 310 ? 0.275 7.972 -14.732 1.00 93.69 310 TYR A N 1
ATOM 2445 C CA . TYR A 1 310 ? 0.511 6.620 -15.230 1.00 93.69 310 TYR A CA 1
ATOM 2446 C C . TYR A 1 310 ? 1.671 6.607 -16.222 1.00 93.69 310 TYR A C 1
ATOM 2448 O O . TYR A 1 310 ? 1.709 7.405 -17.156 1.00 93.69 310 TYR A O 1
ATOM 2456 N N . LEU A 1 311 ? 2.596 5.666 -16.036 1.00 95.12 311 LEU A N 1
ATOM 2457 C CA . LEU A 1 311 ? 3.642 5.370 -17.012 1.00 95.12 311 LEU A CA 1
ATOM 2458 C C . LEU A 1 311 ? 3.155 4.208 -17.892 1.00 95.12 311 LEU A C 1
ATOM 2460 O O . LEU A 1 311 ? 3.601 3.062 -17.758 1.00 95.12 311 LEU A O 1
ATOM 2464 N N . GLU A 1 312 ? 2.141 4.494 -18.714 1.00 95.81 312 GLU A N 1
ATOM 2465 C CA . GLU A 1 312 ? 1.369 3.513 -19.493 1.00 95.81 312 GLU A CA 1
ATOM 2466 C C . GLU A 1 312 ? 2.249 2.617 -20.371 1.00 95.81 312 GLU A C 1
ATOM 2468 O O . GLU A 1 312 ? 1.969 1.434 -20.572 1.00 95.81 312 GLU A O 1
ATOM 2473 N N . GLU A 1 313 ? 3.363 3.149 -20.861 1.00 96.44 313 GLU A N 1
ATOM 2474 C CA . GLU A 1 313 ? 4.309 2.432 -21.700 1.00 96.44 313 GLU A CA 1
ATOM 2475 C C . GLU A 1 313 ? 4.997 1.256 -20.986 1.00 96.44 313 GLU A C 1
ATOM 2477 O O . GLU A 1 313 ? 5.470 0.315 -21.638 1.00 96.44 313 GLU A O 1
ATOM 2482 N N . PHE A 1 314 ? 5.006 1.271 -19.652 1.00 97.44 314 PHE A N 1
ATOM 2483 C CA . PHE A 1 314 ? 5.512 0.187 -18.820 1.00 97.44 314 PHE A CA 1
ATOM 2484 C C . PHE A 1 314 ? 4.405 -0.730 -18.282 1.00 97.44 314 PHE A C 1
ATOM 2486 O O . PHE A 1 314 ? 4.714 -1.721 -17.628 1.00 97.44 314 PHE A O 1
ATOM 2493 N N . GLU A 1 315 ? 3.127 -0.477 -18.580 1.00 97.75 315 GLU A N 1
ATOM 2494 C CA . GLU A 1 315 ? 2.036 -1.352 -18.149 1.00 97.75 315 GLU A CA 1
ATOM 2495 C C . GLU A 1 315 ? 2.187 -2.773 -18.726 1.00 97.75 315 GLU A C 1
ATOM 2497 O O . GLU A 1 315 ? 2.485 -2.980 -19.915 1.00 97.75 315 GLU A O 1
ATOM 2502 N N . ILE A 1 316 ? 1.957 -3.775 -17.872 1.00 97.81 316 ILE A N 1
ATOM 2503 C CA . ILE A 1 316 ? 1.856 -5.179 -18.278 1.00 97.81 316 ILE A CA 1
ATOM 2504 C C . ILE A 1 316 ? 0.608 -5.836 -17.704 1.00 97.81 316 ILE A C 1
ATOM 2506 O O . ILE A 1 316 ? 0.183 -5.542 -16.590 1.00 97.81 316 ILE A O 1
ATOM 2510 N N . THR A 1 317 ? 0.063 -6.793 -18.452 1.00 97.56 317 THR A N 1
ATOM 2511 C CA . THR A 1 317 ? -0.951 -7.730 -17.962 1.00 97.56 317 THR A CA 1
ATOM 2512 C C . THR A 1 317 ? -0.418 -9.150 -18.092 1.00 97.56 317 THR A C 1
ATOM 2514 O O . THR A 1 317 ? 0.077 -9.557 -19.146 1.00 97.56 317 THR A O 1
ATOM 2517 N N . ILE A 1 318 ? -0.493 -9.898 -16.997 1.00 95.69 318 ILE A N 1
ATOM 2518 C CA . ILE A 1 318 ? 0.030 -11.253 -16.852 1.00 95.69 318 ILE A CA 1
ATOM 2519 C C . ILE A 1 318 ? -1.163 -12.195 -16.784 1.00 95.69 318 ILE A C 1
ATOM 2521 O O . ILE A 1 318 ? -1.997 -12.055 -15.892 1.00 95.69 318 ILE A O 1
ATOM 2525 N N . LYS A 1 319 ? -1.231 -13.168 -17.693 1.00 95.19 319 LYS A N 1
ATOM 2526 C CA . LYS A 1 319 ? -2.190 -14.274 -17.600 1.00 95.19 319 LYS A CA 1
ATOM 2527 C C . LYS A 1 319 ? -1.622 -15.354 -16.681 1.00 95.19 319 LYS A C 1
ATOM 2529 O O . LYS A 1 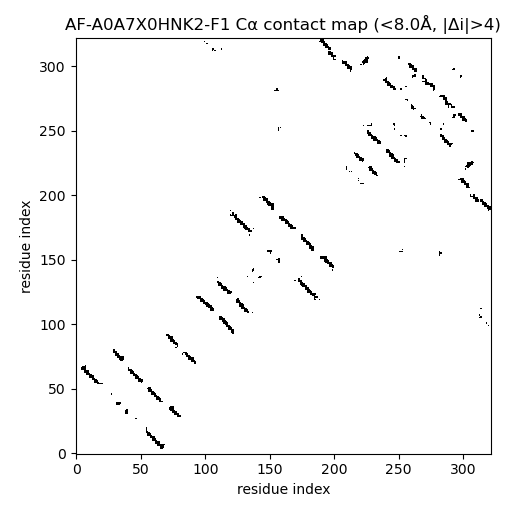319 ? -0.475 -15.760 -16.854 1.00 95.19 319 LYS A O 1
ATOM 2534 N N . LEU A 1 320 ? -2.405 -15.778 -15.696 1.00 92.50 320 LEU A N 1
ATOM 2535 C CA . LEU A 1 320 ? -2.002 -16.724 -14.647 1.00 92.50 320 LEU A CA 1
ATOM 2536 C C . LEU A 1 320 ? -2.730 -18.067 -14.753 1.00 92.50 320 LEU A C 1
ATOM 2538 O O . LEU A 1 320 ? -2.284 -19.056 -14.172 1.00 92.50 320 LEU A O 1
ATOM 2542 N N . LYS A 1 321 ? -3.836 -18.097 -15.498 1.00 84.75 321 LYS A N 1
ATOM 2543 C CA . LYS A 1 321 ? -4.572 -19.302 -15.875 1.00 84.75 321 LYS A CA 1
ATOM 2544 C C . LYS A 1 321 ? -4.731 -19.326 -17.394 1.00 84.75 321 LYS A C 1
ATOM 2546 O O . LYS A 1 321 ? -4.822 -18.263 -18.013 1.00 84.75 321 LYS A O 1
ATOM 2551 N N . GLU A 1 322 ? -4.702 -20.528 -17.958 1.00 58.59 322 GLU A N 1
ATOM 2552 C CA . GLU A 1 322 ? -5.074 -20.787 -19.356 1.00 58.59 322 GLU A CA 1
ATOM 2553 C C . GLU A 1 322 ? -6.591 -20.894 -19.507 1.00 58.59 322 GLU A C 1
ATOM 2555 O O . GLU A 1 322 ? -7.228 -21.479 -18.597 1.00 58.59 322 GLU A O 1
#

Organism: NCBI:txid1456

Nearest PDB structures (foldseek):
  3fbq-assembly1_A  TM=5.843E-01  e=1.687E-05  Bacillus anthracis str. Sterne
  4q6y-assembly1_B  TM=2.884E-01  e=6.811E-02  Homo sapiens
  8q5u-assembly1_C  TM=3.027E-01  e=1.900E-01  Homo sapiens
  6wna-assembly1_H  TM=3.274E-01  e=1.995E-01  Homo sapiens
  6kru-assembly2_D  TM=2.920E-01  e=2.199E-01  Mus musculus

Mean predicted aligned error: 8.26 Å

Secondary structure (DSSP, 8-state):
-------EEEEEEEEEE-SSPPPTTHHHHTEEEEETTEEP-SEEEEEEEEEEETTEEEEEEEEEESSPPPSEEEEEEEESSS-S--EEEEEE--S--EEEEEEEEEE-SSEEEEEEEEEE-SS-EEEEEEEEEEHHHHHTTTTTTEEEEEEETTSPBPPEEEEEEEEPSPBTTEEEEEEEEEEPPPSS--SEEEEEEEE-----SPPPEEEEE--SS-EEEE-BTTEEEEEEEEEEETTEEEEEEEEEES-HHHHHHSEEEE-TT--EE--SSPPEEPTT-SSEEEEEESS---GGG-EEEEE-BPPPEE-GGG-EEEE---

Solvent-accessible surface area (backbone atoms only — not comparable to full-atom values): 18331 Å² total; per-residue (Å²): 134,87,81,84,78,49,71,46,76,47,78,44,80,49,74,48,80,45,96,62,90,74,72,89,69,64,72,76,79,40,54,40,51,19,52,70,85,38,76,56,70,83,60,50,76,50,76,51,74,46,79,75,54,93,53,30,30,41,33,40,38,37,38,37,35,61,57,88,74,70,63,59,47,36,42,33,41,29,46,66,70,71,79,93,54,74,47,76,41,84,45,64,73,74,80,69,69,53,75,45,81,60,74,43,75,32,75,58,98,60,43,31,42,35,40,45,32,42,34,43,32,77,80,24,29,38,41,35,36,36,41,38,30,38,37,72,46,59,77,65,49,79,66,72,61,65,48,74,48,39,28,39,70,85,71,32,67,52,47,79,74,49,67,59,59,56,56,62,74,67,54,96,58,33,28,50,32,46,35,43,36,33,24,51,44,62,98,59,88,52,54,28,42,35,42,38,40,28,34,68,80,86,74,91,64,82,62,54,75,44,76,47,73,58,82,87,63,71,45,81,42,71,20,54,73,23,28,36,40,34,43,63,48,76,50,76,56,99,74,32,37,35,38,38,30,37,41,50,60,80,47,53,60,68,58,54,56,47,58,46,36,25,34,88,88,65,56,76,36,69,56,77,58,74,59,40,71,41,87,98,52,73,47,34,32,35,41,40,22,74,54,74,56,56,74,95,38,28,28,43,35,35,45,36,39,76,49,67,47,71,44,68,84,58,47,48,75,46,76,72,54,136

Sequence (322 aa):
MVYKIISIMIHIGNTIQVNEKKPESQFTSSIEFLIDGKPMGSHGMGTGESEVENGLYAGTMSIRVREELPDSFILGIRPREGNAWSVDLPVTKKGNYQAFWINQVKKQEDLTIHYDKITFFPTSTEISLRLIMDEKVFHSNKYEFIDYRVIDDKGRFLQPLSGGGGGGGPENGTVFGSYKYYFEPLQTIPESITIKPISYGINENPPALEKEKWEGKEILFSQGAIGNLTVLSKTKENGVTTFTYKVEGEDLYRQAIAFWLEDAAGTRYESDGPALRVDGTVNQYQKSFSKTPPADDLYITTVSMDAPNYLEEFEITIKLKE

Radius of gyration: 22.22 Å; Cα contacts (8 Å, |Δi|>4): 692; chains: 1; bounding box: 57×47×57 Å

InterPro domains:
  IPR040680 Domain of unknown function DUF5643 [PF18705] (101-213)

Foldseek 3Di:
DDDPQDKDKDKDKDKDADPDDDDPDDPPVFKFKDWQNHTADDKDKDKDWDDPDDRIIIIMMMIIGRDDDPQWTWIWMQTNDDPPDIDTDIDGHDDDKDKDADQDWFDDPFKIKGFGIWMADQFWIKTKIKIKGFLVCVVVCVPVFKDKWKAAPVRATFAWDDKDWDWDHDDPRMIMIIMMTITGHDPDDGQKMKIWIWGFDDDPDDFDKDKDQDPQQWDWDAQAAFFIKIWHGWDADPLKIKTKIFTDGQDLQVQQQQKWKAFPVGDTFDFPDGWAADPPDRTMTMTMGSDAPDNRGIMMMGTHGHHIGTPPSPMDMDGPDD

pLDDT: mean 87.69, std 12.39, range [23.69, 98.44]